Protein AF-A0A349U7L2-F1 (afdb_monomer)

Solvent-accessible surface area (backbone atoms only — not comparable to full-atom values): 18013 Å² total; per-residue (Å²): 136,85,87,82,86,79,89,82,87,82,87,88,87,82,88,78,68,72,48,75,61,37,80,41,80,50,90,69,95,61,97,62,98,69,76,54,72,43,83,37,81,22,71,41,25,56,45,19,54,41,51,47,51,48,62,76,41,34,94,76,57,77,65,54,64,48,58,49,52,47,37,52,45,60,39,58,49,76,44,56,33,46,58,37,43,50,21,34,52,50,36,25,62,72,71,69,53,82,90,63,91,82,52,65,70,81,33,66,76,50,42,70,25,70,65,52,38,50,53,39,48,54,48,46,68,72,71,71,62,96,67,76,85,48,47,43,60,46,47,52,53,41,44,73,64,48,43,67,48,52,52,24,58,72,67,76,46,88,46,76,57,68,48,76,50,98,68,30,82,71,76,80,69,80,66,81,84,61,52,75,81,44,49,57,24,56,79,66,52,21,56,77,50,102,78,84,55,68,48,78,63,75,92,85,76,78,90,70,95,78,88,86,88,80,83,85,87,83,87,79,89,80,81,93,86,80,94,79,83,85,80,85,83,90,83,80,87,85,90,83,85,90,84,87,81,85,89,83,89,80,87,85,84,88,89,81,90,81,93,87,77,93,82,92,81,91,134

Secondary structure (DSSP, 8-state):
-----PPPP-----S---SS-EEEEPPPSS--SS--EEEE--HHHHHHHHHHHHHHHGGG---HHHHHHHHHHHHH--EEHHHHHHHHHHHHHHHTPPP-SS-GGGSHHHHT-HHHHHHHHHHHHHHT----SSHHHHHHHHHHHHHHHHHHHHTT-----EE--BTBPPP-PPP----HHHHHHHHTTEEEPTTS-EEEPPTT-------------------S-------------------------------------------

Structure (mmCIF, N/CA/C/O backbone):
data_AF-A0A349U7L2-F1
#
_entry.id   AF-A0A349U7L2-F1
#
loop_
_atom_site.group_PDB
_atom_site.id
_atom_site.type_symbol
_atom_site.label_atom_id
_atom_site.label_alt_id
_atom_site.label_comp_id
_atom_site.label_asym_id
_atom_site.label_entity_id
_atom_site.label_seq_id
_atom_site.pdbx_PDB_ins_code
_atom_site.Cartn_x
_atom_site.Cartn_y
_atom_site.Cartn_z
_atom_site.occupancy
_atom_site.B_iso_or_equiv
_atom_site.auth_seq_id
_atom_site.auth_comp_id
_atom_site.auth_asym_id
_atom_site.auth_atom_id
_atom_site.pdbx_PDB_model_num
ATOM 1 N N . MET A 1 1 ? 0.124 -10.441 45.212 1.00 47.09 1 MET A N 1
ATOM 2 C CA . MET A 1 1 ? -0.077 -10.363 43.745 1.00 47.09 1 MET A CA 1
ATOM 3 C C . MET A 1 1 ? 1.276 -10.173 43.074 1.00 47.09 1 MET A C 1
ATOM 5 O O . MET A 1 1 ? 2.041 -9.328 43.522 1.00 47.09 1 MET A O 1
ATOM 9 N N . GLY A 1 2 ? 1.612 -11.011 42.088 1.00 62.94 2 GLY A N 1
ATOM 10 C CA . GLY A 1 2 ? 2.937 -11.049 41.457 1.00 62.94 2 GLY A CA 1
ATOM 11 C C . GLY A 1 2 ? 3.186 -9.870 40.514 1.00 62.94 2 GLY A C 1
ATOM 12 O O . GLY A 1 2 ? 2.298 -9.450 39.778 1.00 62.94 2 GLY A O 1
ATOM 13 N N . ARG A 1 3 ? 4.408 -9.332 40.536 1.00 64.50 3 ARG A N 1
ATOM 14 C CA . ARG A 1 3 ? 4.839 -8.209 39.695 1.00 64.50 3 ARG A CA 1
ATOM 15 C C . ARG A 1 3 ? 5.376 -8.760 38.370 1.00 64.50 3 ARG A C 1
ATOM 17 O O . ARG A 1 3 ? 6.554 -9.091 38.275 1.00 64.50 3 ARG A O 1
ATOM 24 N N . VAL A 1 4 ? 4.521 -8.890 37.357 1.00 76.06 4 VAL A N 1
ATOM 25 C CA . VAL A 1 4 ? 4.957 -9.255 35.998 1.00 76.06 4 VAL A CA 1
ATOM 26 C C . VAL A 1 4 ? 5.510 -8.002 35.318 1.00 76.06 4 VAL A C 1
ATOM 28 O O . VAL A 1 4 ? 4.792 -7.022 35.132 1.00 76.06 4 VAL A O 1
ATOM 31 N N . LYS A 1 5 ? 6.805 -8.006 34.987 1.00 78.00 5 LYS A N 1
ATOM 32 C CA . LYS A 1 5 ? 7.464 -6.929 34.235 1.00 78.00 5 LYS A CA 1
ATOM 33 C C . LYS A 1 5 ? 7.551 -7.334 32.766 1.00 78.00 5 LYS A C 1
ATOM 35 O O . LYS A 1 5 ? 8.405 -8.139 32.411 1.00 78.00 5 LYS A O 1
ATOM 40 N N . ASN A 1 6 ? 6.703 -6.747 31.928 1.00 82.00 6 ASN A N 1
ATOM 41 C CA . ASN A 1 6 ? 6.776 -6.900 30.475 1.00 82.00 6 ASN A CA 1
ATOM 42 C C . ASN A 1 6 ? 7.402 -5.648 29.851 1.00 82.00 6 ASN A C 1
ATOM 44 O O . ASN A 1 6 ? 7.129 -4.530 30.289 1.00 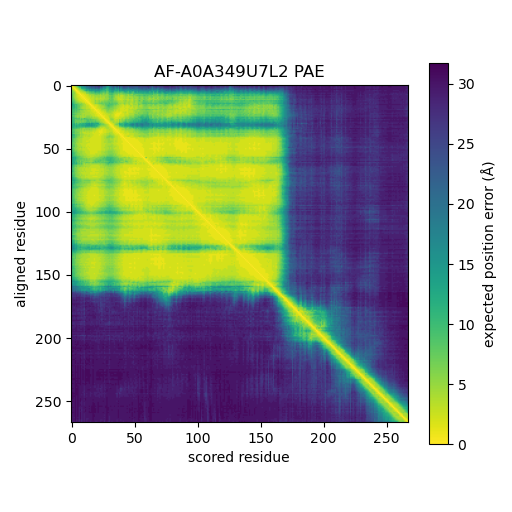82.00 6 ASN A O 1
ATOM 48 N N . ARG A 1 7 ? 8.255 -5.832 28.839 1.00 86.00 7 ARG A N 1
ATOM 49 C CA . ARG A 1 7 ? 8.829 -4.730 28.058 1.00 86.00 7 ARG A CA 1
ATOM 50 C C . ARG A 1 7 ? 7.893 -4.407 26.897 1.00 86.00 7 ARG A C 1
ATOM 52 O O . ARG A 1 7 ? 7.663 -5.264 26.051 1.00 86.00 7 ARG A O 1
ATOM 59 N N . LEU A 1 8 ? 7.370 -3.185 26.871 1.00 87.88 8 LEU A N 1
ATOM 60 C CA . LEU A 1 8 ? 6.621 -2.641 25.742 1.00 87.88 8 LEU A CA 1
ATOM 61 C C . LEU A 1 8 ? 7.575 -1.802 24.888 1.00 87.88 8 LEU A C 1
ATOM 63 O O . LEU A 1 8 ? 8.223 -0.897 25.412 1.00 87.88 8 LEU A O 1
ATOM 67 N N . GLN A 1 9 ? 7.664 -2.107 23.596 1.00 91.31 9 GLN A N 1
ATOM 68 C CA . GLN A 1 9 ? 8.333 -1.250 22.621 1.00 91.31 9 GLN A CA 1
ATOM 69 C C . GLN A 1 9 ? 7.286 -0.346 21.968 1.00 91.31 9 GLN A C 1
ATOM 71 O O . GLN A 1 9 ? 6.226 -0.823 21.565 1.00 91.31 9 GLN A O 1
ATOM 76 N N . ILE A 1 10 ? 7.585 0.949 21.888 1.00 91.25 10 ILE A N 1
ATOM 77 C CA . ILE A 1 10 ? 6.750 1.952 21.227 1.00 91.25 10 ILE A CA 1
ATOM 78 C C . ILE A 1 10 ? 7.632 2.656 20.204 1.00 91.25 10 ILE A C 1
ATOM 80 O O . ILE A 1 10 ? 8.616 3.293 20.579 1.00 91.25 10 ILE A O 1
ATOM 84 N N . ASP A 1 11 ? 7.268 2.543 18.931 1.00 89.25 11 ASP A N 1
ATOM 85 C CA . ASP A 1 11 ? 7.918 3.263 17.841 1.00 89.25 11 ASP A CA 1
ATOM 86 C C . ASP A 1 11 ? 7.090 4.515 17.512 1.00 89.25 11 ASP A C 1
ATOM 88 O O . ASP A 1 11 ? 5.877 4.431 17.310 1.00 89.25 11 ASP A O 1
ATOM 92 N N . ILE A 1 12 ? 7.735 5.685 17.486 1.00 90.25 12 ILE A N 1
ATOM 93 C CA . ILE A 1 12 ? 7.075 6.977 17.251 1.00 90.25 12 ILE A CA 1
ATOM 94 C C . ILE A 1 12 ? 7.627 7.579 15.958 1.00 90.25 12 ILE A C 1
ATOM 96 O O . ILE A 1 12 ? 8.781 8.004 15.903 1.00 90.25 12 ILE A O 1
ATOM 100 N N . GLY A 1 13 ? 6.793 7.595 14.917 1.00 84.75 13 GLY A N 1
ATOM 101 C CA . GLY A 1 13 ? 7.074 8.253 13.642 1.00 84.75 13 GLY A CA 1
ATOM 102 C C . GLY A 1 13 ? 6.516 9.675 13.607 1.00 84.75 13 GLY A C 1
ATOM 103 O O . GLY A 1 13 ? 5.447 9.940 14.156 1.00 84.75 13 GLY A O 1
ATOM 104 N N . PHE A 1 14 ? 7.229 10.590 12.950 1.00 86.94 14 PHE A N 1
ATOM 105 C CA . PHE A 1 14 ? 6.798 11.975 12.761 1.00 86.94 14 PHE A CA 1
ATOM 106 C C . PHE A 1 14 ? 6.793 12.343 11.283 1.00 86.94 14 PHE A C 1
ATOM 108 O O . PHE A 1 14 ? 7.670 11.936 10.525 1.00 86.94 14 PHE A O 1
ATOM 115 N N . GLY A 1 15 ? 5.862 13.220 10.910 1.00 82.06 15 GLY A N 1
ATOM 116 C CA . GLY A 1 15 ? 5.879 13.890 9.614 1.00 82.06 15 GLY A CA 1
ATOM 117 C C . GLY A 1 15 ? 5.091 13.201 8.506 1.00 82.06 15 GLY A C 1
ATOM 118 O O . GLY A 1 15 ? 5.095 13.738 7.400 1.00 82.06 15 GLY A O 1
ATOM 119 N N . ASP A 1 16 ? 4.395 12.102 8.785 1.00 85.56 16 ASP A N 1
ATOM 120 C CA . ASP A 1 16 ? 3.447 11.497 7.849 1.00 85.56 16 ASP A CA 1
ATOM 121 C C . ASP A 1 16 ? 2.127 12.279 7.795 1.00 85.56 16 ASP A C 1
ATOM 123 O O . ASP A 1 16 ? 1.700 12.901 8.773 1.00 85.56 16 ASP A O 1
ATOM 127 N N . VAL A 1 17 ? 1.494 12.278 6.620 1.00 87.50 17 VAL A N 1
ATOM 128 C CA . VAL A 1 17 ? 0.184 12.905 6.407 1.00 87.50 17 VAL A CA 1
ATOM 129 C C . VAL A 1 17 ? -0.885 11.833 6.546 1.00 87.50 17 VAL A C 1
ATOM 131 O O . VAL A 1 17 ? -0.905 10.875 5.779 1.00 87.50 17 VAL A O 1
ATOM 134 N N . VAL A 1 18 ? -1.789 12.015 7.508 1.00 89.25 18 VAL A N 1
ATOM 135 C CA . VAL A 1 18 ? -2.911 11.098 7.737 1.00 89.25 18 VAL A CA 1
ATOM 136 C C . VAL A 1 18 ? -4.191 11.721 7.197 1.00 89.25 18 VAL A C 1
ATOM 138 O O . VAL A 1 18 ? -4.680 12.722 7.723 1.00 89.25 18 VAL A O 1
ATOM 141 N N . ILE A 1 19 ? -4.758 11.109 6.160 1.00 90.94 19 ILE A N 1
ATOM 142 C CA . ILE A 1 19 ? -6.021 11.536 5.555 1.00 90.94 19 ILE A CA 1
ATOM 143 C C . ILE A 1 19 ? -7.186 10.877 6.281 1.00 90.94 19 ILE A C 1
ATOM 145 O O . ILE A 1 19 ? -7.251 9.652 6.371 1.00 90.94 19 ILE A O 1
ATOM 149 N N . ARG A 1 20 ? -8.122 11.693 6.779 1.00 88.62 20 ARG A N 1
ATOM 150 C CA . ARG A 1 20 ? -9.340 11.256 7.491 1.00 88.62 20 ARG A CA 1
ATOM 151 C C . ARG A 1 20 ? -9.044 10.209 8.590 1.00 88.62 20 ARG A C 1
ATOM 153 O O . ARG A 1 20 ? -9.523 9.076 8.485 1.00 88.62 20 ARG A O 1
ATOM 160 N N . PRO A 1 21 ? -8.251 10.551 9.630 1.00 90.62 21 PRO A N 1
ATOM 161 C CA . PRO A 1 21 ? -7.998 9.639 10.747 1.00 90.62 21 PRO A CA 1
ATOM 162 C C . PRO A 1 21 ? -9.319 9.177 11.368 1.00 90.62 21 PRO A C 1
ATOM 164 O O . PRO A 1 21 ? -10.261 9.964 11.490 1.00 90.62 21 PRO A O 1
ATOM 167 N N . LYS A 1 22 ? -9.386 7.901 11.752 1.00 88.81 22 LYS A N 1
ATOM 168 C CA . LYS A 1 22 ? -10.604 7.285 12.290 1.00 88.81 22 LYS A CA 1
ATOM 169 C C . LYS A 1 22 ? -10.463 7.086 13.787 1.00 88.81 22 LYS A C 1
ATOM 171 O O . LYS A 1 22 ? -9.421 6.637 14.255 1.00 88.81 22 LYS A O 1
ATOM 176 N N . ASP A 1 23 ? -11.516 7.397 14.524 1.00 92.62 23 ASP A N 1
ATOM 177 C CA . ASP A 1 23 ? -11.596 7.031 15.931 1.00 92.62 23 ASP A CA 1
ATOM 178 C C . ASP A 1 23 ? -11.900 5.529 16.025 1.00 92.62 23 ASP A C 1
ATOM 180 O O . ASP A 1 23 ? -12.804 5.028 15.351 1.00 92.62 23 ASP A O 1
ATOM 184 N N . ILE A 1 24 ? -11.111 4.802 16.814 1.00 90.62 24 ILE A N 1
ATOM 185 C CA . ILE A 1 24 ? -11.319 3.379 17.087 1.00 90.62 24 ILE A CA 1
ATOM 186 C C . ILE A 1 24 ? -11.413 3.146 18.587 1.00 90.62 24 ILE A C 1
ATOM 188 O O . ILE A 1 24 ? -10.675 3.736 19.378 1.00 90.62 24 ILE A O 1
ATOM 192 N N . GLU A 1 25 ? -12.309 2.248 18.968 1.00 91.44 25 GLU A N 1
ATOM 193 C CA . GLU A 1 25 ? -12.367 1.713 20.321 1.00 91.44 25 GLU A CA 1
ATOM 194 C C . GLU A 1 25 ? -11.226 0.716 20.515 1.00 91.44 25 GLU A C 1
ATOM 196 O O . GLU A 1 25 ? -11.055 -0.221 19.729 1.00 91.44 25 GLU A O 1
ATOM 201 N N . PHE A 1 26 ? -10.418 0.928 21.551 1.00 87.56 26 PHE A N 1
ATOM 202 C CA . PHE A 1 26 ? -9.294 0.053 21.838 1.00 87.56 26 PHE A CA 1
ATOM 203 C C . PHE A 1 26 ? -9.714 -1.047 22.823 1.00 87.56 26 PHE A C 1
ATOM 205 O O . PHE A 1 26 ? -10.283 -0.743 23.877 1.00 87.56 26 PHE A O 1
ATOM 212 N N . PRO A 1 27 ? -9.439 -2.329 22.517 1.00 84.19 27 PRO A N 1
ATOM 213 C CA . PRO A 1 27 ? -9.867 -3.432 23.361 1.00 84.19 27 PRO A CA 1
ATOM 214 C C . PRO A 1 27 ? -9.205 -3.350 24.739 1.00 84.19 27 PRO A C 1
ATOM 216 O O . PRO A 1 27 ? -7.985 -3.244 24.870 1.00 84.19 27 PRO A O 1
ATOM 219 N N . VAL A 1 28 ? -10.029 -3.430 25.780 1.00 86.56 28 VAL A N 1
ATOM 220 C CA . VAL A 1 28 ? -9.601 -3.378 27.180 1.00 86.56 28 VAL A CA 1
ATOM 221 C C . VAL A 1 28 ? -9.508 -4.784 27.758 1.00 86.56 28 VAL A C 1
ATOM 223 O O . VAL A 1 28 ? -10.410 -5.602 27.602 1.00 86.56 28 VAL A O 1
ATOM 226 N N . LEU A 1 29 ? -8.396 -5.076 28.436 1.00 83.62 29 LEU A N 1
ATOM 227 C CA . LEU A 1 29 ? -8.177 -6.373 29.090 1.00 83.62 29 LEU A CA 1
ATOM 228 C C . LEU A 1 29 ? -8.960 -6.509 30.401 1.00 83.62 29 LEU A C 1
ATOM 230 O O . LEU A 1 29 ? -9.298 -7.615 30.816 1.00 83.62 29 LEU A O 1
ATOM 234 N N . LEU A 1 30 ? -9.220 -5.386 31.070 1.00 83.69 30 LEU A N 1
ATOM 235 C CA . LEU A 1 30 ? -9.968 -5.326 32.320 1.00 83.69 30 LEU A CA 1
ATOM 236 C C . LEU A 1 30 ? -11.368 -4.789 32.040 1.00 83.69 30 LEU A C 1
ATOM 238 O O . LEU A 1 30 ? -11.534 -3.905 31.201 1.00 83.69 30 LEU A O 1
ATOM 242 N N . LYS A 1 31 ? -12.366 -5.300 32.768 1.00 80.88 31 LYS A N 1
ATOM 243 C CA . LYS A 1 31 ? -13.710 -4.718 32.749 1.00 80.88 31 LYS A CA 1
ATOM 244 C C . LYS A 1 31 ? -13.611 -3.291 33.285 1.00 80.88 31 LYS A C 1
ATOM 246 O O . LYS A 1 31 ? -13.235 -3.092 34.436 1.00 80.88 31 LYS A O 1
ATOM 251 N N . THR A 1 32 ? -13.905 -2.332 32.424 1.00 82.06 32 THR A N 1
ATOM 252 C CA . THR A 1 32 ? -13.932 -0.903 32.726 1.00 82.06 32 THR A CA 1
ATOM 253 C C . THR A 1 32 ? -15.233 -0.338 32.186 1.00 82.06 32 THR A C 1
ATOM 255 O O . THR A 1 32 ? -15.718 -0.788 31.147 1.00 82.06 32 THR A O 1
ATOM 258 N N . ASP A 1 33 ? -15.784 0.648 32.885 1.00 83.81 33 ASP A N 1
ATOM 259 C CA . ASP A 1 33 ? -17.020 1.323 32.487 1.00 83.81 33 ASP A CA 1
ATOM 260 C C . ASP A 1 33 ? -16.798 2.273 31.298 1.00 83.81 33 ASP A C 1
ATOM 262 O O . ASP A 1 33 ? -17.749 2.713 30.657 1.00 83.81 33 ASP A O 1
ATOM 266 N N . GLN A 1 34 ? -15.535 2.590 30.988 1.00 86.31 34 GLN A N 1
ATOM 267 C CA . GLN A 1 34 ? -15.146 3.473 29.889 1.00 86.31 34 GLN A CA 1
ATOM 268 C C . GLN A 1 34 ? -14.186 2.762 28.937 1.00 86.31 34 GLN A C 1
ATOM 270 O O . GLN A 1 34 ? -13.098 2.337 29.341 1.00 86.31 34 GLN A O 1
ATOM 275 N N . ILE A 1 35 ? -14.584 2.663 27.667 1.00 88.38 35 ILE A N 1
ATOM 276 C CA . ILE A 1 35 ? -13.754 2.127 26.587 1.00 88.38 35 ILE A CA 1
ATOM 277 C C . ILE A 1 35 ? -12.896 3.275 26.028 1.00 88.38 35 ILE A C 1
ATOM 279 O O . ILE A 1 35 ? -13.444 4.302 25.626 1.00 88.38 35 ILE A O 1
ATOM 283 N N . PRO A 1 36 ? -11.559 3.141 26.003 1.00 90.88 36 PRO A N 1
ATOM 284 C CA . PRO A 1 36 ? -10.685 4.155 25.439 1.00 90.88 36 PRO A CA 1
ATOM 285 C C . PRO A 1 36 ? -10.881 4.253 23.925 1.00 90.88 36 PRO A C 1
ATOM 287 O O . PRO A 1 36 ? -10.839 3.252 23.208 1.00 90.88 36 PRO A O 1
ATOM 290 N N . VAL A 1 37 ? -11.035 5.485 23.445 1.00 92.25 37 VAL A N 1
ATOM 291 C CA . VAL A 1 37 ? -11.112 5.812 22.021 1.00 92.25 37 VAL A CA 1
ATOM 292 C C . VAL A 1 37 ? -9.798 6.456 21.599 1.00 92.25 37 VAL A C 1
ATOM 294 O O . VAL A 1 37 ? -9.349 7.422 22.217 1.00 92.25 37 VAL A O 1
ATOM 297 N N . ILE A 1 38 ? -9.170 5.921 20.553 1.00 92.31 38 ILE A N 1
ATOM 298 C CA . ILE A 1 38 ? -7.907 6.435 20.013 1.00 92.31 38 ILE A CA 1
ATOM 299 C C . ILE A 1 38 ? -8.048 6.804 18.539 1.00 92.31 38 ILE A C 1
ATOM 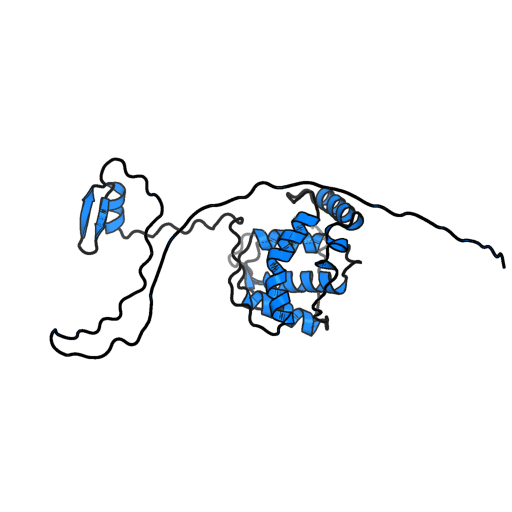301 O O . ILE A 1 38 ? -8.808 6.181 17.798 1.00 92.31 38 ILE A O 1
ATOM 305 N N . LYS A 1 39 ? -7.267 7.793 18.098 1.00 91.69 39 LYS A N 1
ATOM 306 C CA . LYS A 1 39 ? -7.142 8.126 16.677 1.00 91.69 39 LYS A CA 1
ATOM 307 C C . LYS A 1 39 ? -6.216 7.134 15.991 1.00 91.69 39 LYS A C 1
ATOM 309 O O . LYS A 1 39 ? -5.031 7.069 16.306 1.00 91.69 39 LYS A O 1
ATOM 314 N N . ALA A 1 40 ? -6.761 6.387 15.043 1.00 90.56 40 ALA A N 1
ATOM 315 C CA . ALA A 1 40 ? -6.033 5.453 14.207 1.00 90.56 40 ALA A CA 1
ATOM 316 C C . ALA A 1 40 ? -5.862 5.979 12.782 1.00 90.56 40 ALA A C 1
ATOM 318 O O . ALA A 1 40 ? -6.626 6.812 12.279 1.00 90.56 40 ALA A O 1
ATOM 319 N N . TYR A 1 41 ? -4.847 5.431 12.123 1.00 89.69 41 TYR A N 1
ATOM 320 C CA . TYR A 1 41 ? -4.619 5.633 10.703 1.00 89.69 41 TYR A CA 1
ATOM 321 C C . TYR A 1 41 ? -5.820 5.135 9.903 1.00 89.69 41 TYR A C 1
ATOM 323 O O . TYR A 1 41 ? -6.406 4.090 10.199 1.00 89.69 41 TYR A O 1
ATOM 331 N N . SER A 1 42 ? -6.165 5.877 8.856 1.00 92.88 42 SER A N 1
ATOM 332 C CA . SER A 1 42 ? -7.079 5.375 7.842 1.00 92.88 42 SER A CA 1
ATOM 333 C C . SER A 1 42 ? -6.404 4.274 7.019 1.00 92.88 42 SER A C 1
ATOM 335 O O . SER A 1 42 ? -5.171 4.190 6.923 1.00 92.88 42 SER A O 1
ATOM 337 N N . LEU A 1 43 ? -7.220 3.402 6.424 1.00 93.38 43 LEU A N 1
ATOM 338 C CA . LEU A 1 43 ? -6.712 2.335 5.560 1.00 93.38 43 LEU A CA 1
ATOM 339 C C . LEU A 1 43 ? -6.065 2.934 4.307 1.00 93.38 43 LEU A C 1
ATOM 341 O O . LEU A 1 43 ? -5.054 2.432 3.830 1.00 93.38 43 LEU A O 1
ATOM 345 N N . GLU A 1 44 ? -6.617 4.045 3.831 1.00 94.75 44 GLU A N 1
ATOM 346 C CA . GLU A 1 44 ? -6.152 4.828 2.698 1.00 94.75 44 GLU A CA 1
ATOM 347 C C . GLU A 1 44 ? -4.745 5.384 2.943 1.00 94.75 44 GLU A C 1
ATOM 349 O O . GLU A 1 44 ? -3.863 5.170 2.115 1.00 94.75 44 GLU A O 1
ATOM 354 N N . SER A 1 45 ? -4.496 6.001 4.107 1.00 94.69 45 SER A N 1
ATOM 355 C CA . SER A 1 45 ? -3.149 6.491 4.467 1.00 94.69 45 SER A CA 1
ATOM 356 C C . SER A 1 45 ? -2.155 5.336 4.602 1.00 94.69 45 SER A C 1
ATOM 358 O O . SER A 1 45 ? -1.032 5.409 4.110 1.00 94.69 45 SER A O 1
ATOM 360 N N . SER A 1 46 ? -2.598 4.220 5.192 1.00 94.50 46 SER A N 1
ATOM 361 C CA . SER A 1 46 ? -1.767 3.018 5.329 1.00 94.50 46 SER A CA 1
ATOM 362 C C . SER A 1 46 ? -1.367 2.432 3.968 1.00 94.50 46 SER A C 1
ATOM 364 O O . SER A 1 46 ? -0.234 1.989 3.797 1.00 94.50 46 SER A O 1
ATOM 366 N N . ILE A 1 47 ? -2.281 2.420 2.990 1.00 96.31 47 ILE A N 1
ATOM 367 C CA . ILE A 1 47 ? -1.991 1.984 1.617 1.00 96.31 47 ILE A CA 1
ATOM 368 C C . ILE A 1 47 ? -1.074 2.987 0.919 1.00 96.31 47 ILE A C 1
ATOM 370 O O . ILE A 1 47 ? -0.112 2.565 0.282 1.00 96.31 47 ILE A O 1
ATOM 374 N N . ALA A 1 48 ? -1.334 4.289 1.060 1.00 96.25 48 ALA A N 1
ATOM 375 C CA . ALA A 1 48 ? -0.544 5.345 0.435 1.00 96.25 48 ALA A CA 1
ATOM 376 C C . ALA A 1 48 ? 0.935 5.284 0.844 1.00 96.25 48 ALA A C 1
ATOM 378 O O . ALA A 1 48 ? 1.810 5.316 -0.017 1.00 96.25 48 ALA A O 1
ATOM 379 N N . GLU A 1 49 ? 1.229 5.103 2.132 1.00 95.00 49 GLU A N 1
ATOM 380 C CA . GLU A 1 49 ? 2.607 4.970 2.624 1.00 95.00 49 GLU A CA 1
ATOM 381 C C . GLU A 1 49 ? 3.310 3.714 2.116 1.00 95.00 49 GLU A C 1
ATOM 383 O O . GLU A 1 49 ? 4.488 3.755 1.754 1.00 95.00 49 GLU A O 1
ATOM 388 N N . LYS A 1 50 ? 2.595 2.587 2.086 1.00 95.62 50 LYS A N 1
ATOM 389 C CA . LYS A 1 50 ? 3.131 1.322 1.573 1.00 95.62 50 LYS A CA 1
ATOM 390 C C . LYS A 1 50 ? 3.422 1.412 0.087 1.00 95.62 50 LYS A C 1
ATOM 392 O O . LYS A 1 50 ? 4.470 0.958 -0.365 1.00 95.62 50 LYS A O 1
ATOM 397 N N . PHE A 1 51 ? 2.511 2.022 -0.660 1.00 96.62 51 PHE A N 1
ATOM 398 C CA . PHE A 1 51 ? 2.658 2.207 -2.090 1.00 96.62 51 PHE A CA 1
ATOM 399 C C . PHE A 1 51 ? 3.778 3.200 -2.424 1.00 96.62 51 PHE A C 1
ATOM 401 O O . PHE A 1 51 ? 4.586 2.933 -3.310 1.00 96.62 51 PHE A O 1
ATOM 408 N N . GLU A 1 52 ? 3.910 4.288 -1.662 1.00 95.75 52 GLU A N 1
ATOM 409 C CA . GLU A 1 52 ? 5.048 5.206 -1.770 1.00 95.75 52 GLU A CA 1
ATOM 410 C C . GLU A 1 52 ? 6.370 4.467 -1.553 1.00 95.75 52 GLU A C 1
ATOM 412 O O . GLU A 1 52 ? 7.277 4.570 -2.378 1.00 95.75 52 GLU A O 1
ATOM 417 N N . ALA A 1 53 ? 6.462 3.645 -0.503 1.00 94.44 53 ALA A N 1
ATOM 418 C CA . ALA A 1 53 ? 7.656 2.851 -0.244 1.00 94.44 53 ALA A CA 1
ATOM 419 C C . ALA A 1 53 ? 7.944 1.850 -1.377 1.00 94.44 53 ALA A C 1
ATOM 421 O O . ALA A 1 53 ? 9.111 1.626 -1.707 1.00 94.44 53 ALA A O 1
ATOM 422 N N . MET A 1 54 ? 6.903 1.273 -1.992 1.00 95.00 54 MET A N 1
ATOM 423 C CA . MET A 1 54 ? 7.040 0.405 -3.164 1.00 95.00 54 MET A CA 1
ATOM 424 C C . MET A 1 54 ? 7.657 1.127 -4.355 1.00 95.00 54 MET A C 1
ATOM 426 O O . MET A 1 54 ? 8.593 0.597 -4.949 1.00 95.00 54 MET A O 1
ATOM 430 N N . ILE A 1 55 ? 7.172 2.327 -4.665 1.00 94.75 55 ILE A N 1
ATOM 431 C CA . ILE A 1 55 ? 7.678 3.149 -5.766 1.00 94.75 55 ILE A CA 1
ATOM 432 C C . ILE A 1 55 ? 9.106 3.614 -5.480 1.00 94.75 55 ILE A C 1
ATOM 434 O O . ILE A 1 55 ? 10.005 3.385 -6.283 1.00 94.75 55 ILE A O 1
ATOM 438 N N . ARG A 1 56 ? 9.347 4.185 -4.297 1.00 93.75 56 ARG A N 1
ATOM 439 C CA . ARG A 1 56 ? 10.648 4.755 -3.927 1.00 93.75 56 ARG A CA 1
ATOM 440 C C . ARG A 1 56 ? 11.770 3.718 -3.890 1.00 93.75 56 ARG A C 1
ATOM 442 O O . ARG A 1 56 ? 12.904 4.029 -4.237 1.00 93.75 56 ARG A O 1
ATOM 449 N N . LEU A 1 57 ? 11.487 2.501 -3.420 1.00 92.56 57 LEU A N 1
ATOM 450 C CA . LEU A 1 57 ? 12.483 1.422 -3.359 1.00 92.56 57 LEU A CA 1
ATOM 451 C C . LEU A 1 57 ? 12.577 0.631 -4.666 1.00 92.56 57 LEU A C 1
ATOM 453 O O . LEU A 1 57 ? 13.624 0.045 -4.944 1.00 92.56 57 LEU A O 1
ATOM 457 N N . SER A 1 58 ? 11.497 0.611 -5.453 1.00 91.25 58 SER A N 1
ATOM 458 C CA . SER A 1 58 ? 11.424 -0.005 -6.776 1.00 91.25 58 SER A CA 1
ATOM 459 C C . SER A 1 58 ? 12.033 -1.421 -6.792 1.00 91.25 58 SER A C 1
ATOM 461 O O . SER A 1 58 ? 11.676 -2.270 -5.969 1.00 91.25 58 SER A O 1
ATOM 463 N N . LEU A 1 59 ? 12.982 -1.687 -7.693 1.00 90.12 59 LEU A N 1
ATOM 464 C CA . LEU A 1 59 ? 13.638 -2.986 -7.881 1.00 90.12 59 LEU A CA 1
ATOM 465 C C . LEU A 1 59 ? 14.315 -3.529 -6.606 1.00 90.12 59 LEU A C 1
ATOM 467 O O . LEU A 1 59 ? 14.327 -4.740 -6.379 1.00 90.12 59 LEU A O 1
ATOM 471 N N . LEU A 1 60 ? 14.811 -2.646 -5.734 1.00 90.06 60 LEU A N 1
ATOM 472 C CA . LEU A 1 60 ? 15.503 -3.012 -4.492 1.00 90.06 60 LEU A CA 1
ATOM 473 C C . LEU A 1 60 ? 14.541 -3.340 -3.339 1.00 90.06 60 LEU A C 1
ATOM 475 O O . LEU A 1 60 ? 14.975 -3.628 -2.223 1.00 90.06 60 LEU A O 1
ATOM 479 N N . ASN A 1 61 ? 13.226 -3.282 -3.563 1.00 90.88 61 ASN A N 1
ATOM 480 C CA . ASN A 1 61 ? 12.259 -3.478 -2.496 1.00 90.88 61 ASN A CA 1
ATOM 481 C C . ASN A 1 61 ? 12.146 -4.950 -2.065 1.00 90.88 61 ASN A C 1
ATOM 483 O O . ASN A 1 61 ? 11.546 -5.758 -2.769 1.00 90.88 61 ASN A O 1
ATOM 487 N N . SER A 1 62 ? 12.653 -5.282 -0.879 1.00 89.00 62 SER A N 1
ATOM 488 C CA . SER A 1 62 ? 12.536 -6.610 -0.257 1.00 89.00 62 SER A CA 1
ATOM 489 C C . SER A 1 62 ? 11.426 -6.704 0.806 1.00 89.00 62 SER A C 1
ATOM 491 O O . SER A 1 62 ? 11.228 -7.752 1.430 1.00 89.00 62 SER A O 1
ATOM 493 N N . ARG A 1 63 ? 10.660 -5.625 1.042 1.00 91.88 63 ARG A N 1
ATOM 494 C CA . ARG A 1 63 ? 9.587 -5.567 2.052 1.00 91.88 63 ARG A CA 1
ATOM 495 C C . ARG A 1 63 ? 8.309 -6.249 1.556 1.00 91.88 63 ARG A C 1
ATOM 497 O O . ARG A 1 63 ? 7.278 -5.616 1.359 1.00 91.88 63 ARG A O 1
ATOM 504 N N . MET A 1 64 ? 8.344 -7.576 1.435 1.00 94.44 64 MET A N 1
ATOM 505 C CA . MET A 1 64 ? 7.210 -8.389 0.954 1.00 94.44 64 MET A CA 1
ATOM 506 C C . MET A 1 64 ? 5.916 -8.220 1.765 1.00 94.44 64 MET A C 1
ATOM 508 O O . MET A 1 64 ? 4.823 -8.421 1.240 1.00 94.44 64 MET A O 1
ATOM 512 N N . LYS A 1 65 ? 6.027 -7.785 3.027 1.00 93.81 65 LYS A N 1
ATOM 513 C CA . LYS A 1 65 ? 4.873 -7.454 3.870 1.00 93.81 65 LYS A CA 1
ATOM 514 C C . LYS A 1 65 ? 3.999 -6.356 3.272 1.00 93.81 65 LYS A C 1
ATOM 516 O O . LYS A 1 65 ? 2.783 -6.470 3.348 1.00 93.81 65 LYS A O 1
ATOM 521 N N . ASP A 1 66 ? 4.592 -5.325 2.676 1.00 95.38 66 ASP A N 1
ATOM 522 C CA . ASP A 1 66 ? 3.818 -4.195 2.160 1.00 95.38 66 ASP A CA 1
ATOM 523 C C . ASP A 1 66 ? 2.971 -4.606 0.947 1.00 95.38 66 ASP A C 1
ATOM 525 O O . ASP A 1 66 ? 1.800 -4.238 0.865 1.00 95.38 66 ASP A O 1
ATOM 529 N N . PHE A 1 67 ? 3.511 -5.474 0.083 1.00 95.69 67 PHE A N 1
ATOM 530 C CA . PHE A 1 67 ? 2.766 -6.086 -1.022 1.00 95.69 67 PHE A CA 1
ATOM 531 C C . PHE A 1 67 ? 1.602 -6.944 -0.516 1.00 95.69 67 PHE A C 1
ATOM 533 O O . PHE A 1 67 ? 0.484 -6.819 -1.012 1.00 95.69 67 PHE A O 1
ATOM 540 N N . TYR A 1 68 ? 1.841 -7.789 0.493 1.00 95.31 68 TYR A N 1
ATOM 541 C CA . TYR A 1 68 ? 0.786 -8.615 1.083 1.00 95.31 68 TYR A CA 1
ATOM 542 C C . TYR A 1 68 ? -0.310 -7.771 1.743 1.00 95.31 68 TYR A C 1
ATOM 544 O O . TYR A 1 68 ? -1.491 -8.044 1.539 1.00 95.31 68 TYR A O 1
ATOM 552 N N . ASP A 1 69 ? 0.065 -6.742 2.507 1.00 94.50 69 ASP A N 1
ATOM 553 C CA . ASP A 1 69 ? -0.886 -5.864 3.187 1.00 94.50 69 ASP A CA 1
ATOM 554 C C . ASP A 1 69 ? -1.803 -5.168 2.165 1.00 94.50 69 ASP A C 1
ATOM 556 O O . ASP A 1 69 ? -3.023 -5.209 2.320 1.00 94.50 69 ASP A O 1
ATOM 560 N N . ILE A 1 70 ? -1.243 -4.593 1.089 1.00 95.75 70 ILE A N 1
ATOM 561 C CA . ILE A 1 70 ? -2.038 -3.958 0.023 1.00 95.75 70 ILE A CA 1
ATOM 562 C C . ILE A 1 70 ? -2.906 -4.993 -0.692 1.00 95.75 70 ILE A C 1
ATOM 564 O O . ILE A 1 70 ? -4.096 -4.753 -0.885 1.00 95.75 70 ILE A O 1
ATOM 568 N N . TYR A 1 71 ? -2.349 -6.150 -1.057 1.00 94.75 71 TYR A N 1
ATOM 569 C CA . TYR A 1 71 ? -3.108 -7.230 -1.687 1.00 94.75 71 TYR A CA 1
ATOM 570 C C . TYR A 1 71 ? -4.319 -7.627 -0.839 1.00 94.75 71 TYR A C 1
ATOM 572 O O . TYR A 1 71 ? -5.451 -7.625 -1.327 1.00 94.75 71 TYR A O 1
ATOM 580 N N . ASN A 1 72 ? -4.098 -7.904 0.444 1.00 92.94 72 ASN A N 1
ATOM 581 C CA . ASN A 1 72 ? -5.142 -8.342 1.355 1.00 92.94 72 ASN A CA 1
ATOM 582 C C . ASN A 1 72 ? -6.196 -7.247 1.574 1.00 92.94 72 ASN A C 1
ATOM 584 O O . ASN A 1 72 ? -7.395 -7.528 1.538 1.00 92.94 72 ASN A O 1
ATOM 588 N N . LEU A 1 73 ? -5.777 -5.990 1.748 1.00 93.19 73 LEU A N 1
ATOM 589 C CA . LEU A 1 73 ? -6.698 -4.859 1.875 1.00 93.19 73 LEU A CA 1
ATOM 590 C C . LEU A 1 73 ? -7.525 -4.660 0.602 1.00 93.19 73 LEU A C 1
ATOM 592 O O . LEU A 1 73 ? -8.741 -4.535 0.699 1.00 93.19 73 LEU A O 1
ATOM 596 N N . SER A 1 74 ? -6.902 -4.740 -0.577 1.00 92.19 74 SER A N 1
ATOM 597 C CA . SER A 1 74 ? -7.588 -4.589 -1.868 1.00 92.19 74 SER A CA 1
ATOM 598 C C . SER A 1 74 ? -8.678 -5.638 -2.107 1.00 92.19 74 SER A C 1
ATOM 600 O O . SER A 1 74 ? -9.600 -5.403 -2.878 1.00 92.19 74 SER A O 1
ATOM 602 N N . LYS A 1 75 ? -8.578 -6.810 -1.466 1.00 89.44 75 LYS A N 1
ATOM 603 C CA . LYS A 1 75 ? -9.566 -7.892 -1.576 1.00 89.44 75 LYS A CA 1
ATOM 604 C C . LYS A 1 75 ? -10.636 -7.857 -0.491 1.00 89.44 75 LYS A C 1
ATOM 606 O O . LYS A 1 75 ? -11.702 -8.424 -0.695 1.00 89.44 75 LYS A O 1
ATOM 611 N N . SER A 1 76 ? -10.333 -7.278 0.669 1.00 87.81 76 SER A N 1
ATOM 612 C CA . SER A 1 76 ? -11.147 -7.427 1.884 1.00 87.81 76 SER A CA 1
ATOM 613 C C . SER A 1 76 ? -11.887 -6.160 2.310 1.00 87.81 76 SER A C 1
ATOM 615 O O . SER A 1 76 ? -12.695 -6.223 3.240 1.00 87.81 76 SER A O 1
ATOM 617 N N . LYS A 1 77 ? -11.593 -5.013 1.689 1.00 90.31 77 LYS A N 1
ATOM 618 C CA . LYS A 1 77 ? -12.119 -3.703 2.080 1.00 90.31 77 LYS A CA 1
ATOM 619 C C . LYS A 1 77 ? -12.564 -2.904 0.863 1.00 90.31 77 LYS A C 1
ATOM 621 O O . LYS A 1 77 ? -11.991 -3.033 -0.216 1.00 90.31 77 LYS A O 1
ATOM 626 N N . ASP A 1 78 ? -13.546 -2.045 1.100 1.00 90.25 78 ASP A N 1
ATOM 627 C CA . ASP A 1 78 ? -14.052 -1.095 0.119 1.00 90.25 78 ASP A CA 1
ATOM 628 C C . ASP A 1 78 ? -13.340 0.244 0.278 1.00 90.25 78 ASP A C 1
ATOM 630 O O . ASP A 1 78 ? -13.073 0.686 1.401 1.00 90.25 78 ASP A O 1
ATOM 634 N N . PHE A 1 79 ? -13.060 0.896 -0.849 1.00 90.31 79 PHE A N 1
ATOM 635 C CA . PHE A 1 79 ? -12.363 2.177 -0.872 1.00 90.31 79 PHE A CA 1
ATOM 636 C C . PHE A 1 79 ? -13.119 3.212 -1.704 1.00 90.31 79 PHE A C 1
ATOM 638 O O . PHE A 1 79 ? -13.605 2.943 -2.808 1.00 90.31 79 PHE A O 1
ATOM 645 N N . GLU A 1 80 ? -13.178 4.434 -1.179 1.00 90.94 80 GLU A N 1
ATOM 646 C CA . GLU A 1 80 ? -13.556 5.610 -1.955 1.00 90.94 80 GLU A CA 1
ATOM 647 C C . GLU A 1 80 ? -12.332 6.040 -2.772 1.00 90.94 80 GLU A C 1
ATOM 649 O O . GLU A 1 80 ? -11.337 6.505 -2.211 1.00 90.94 80 GLU A O 1
ATOM 654 N N . GLY A 1 81 ? -12.384 5.862 -4.096 1.00 91.06 81 GLY A N 1
ATOM 655 C CA . GLY A 1 81 ? -11.229 6.077 -4.969 1.00 91.06 81 GLY A CA 1
ATOM 656 C C . GLY A 1 81 ? -10.629 7.478 -4.848 1.00 91.06 81 GLY A C 1
ATOM 657 O O . GLY A 1 81 ? -9.409 7.612 -4.812 1.00 91.06 81 GLY A O 1
ATOM 658 N N . ARG A 1 82 ? -11.475 8.498 -4.661 1.00 91.81 82 ARG A N 1
ATOM 659 C CA . ARG A 1 82 ? -11.048 9.888 -4.460 1.00 91.81 82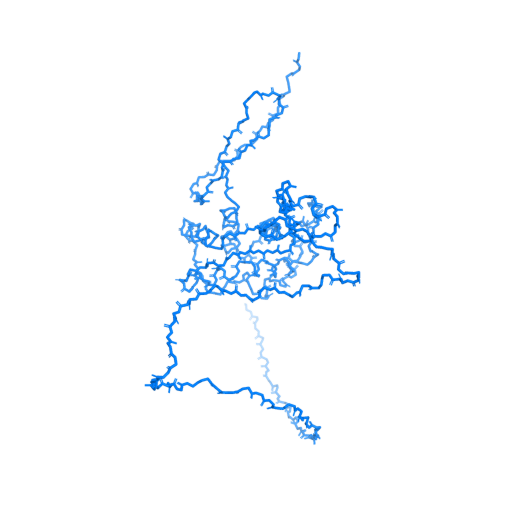 ARG A CA 1
ATOM 660 C C . ARG A 1 82 ? -10.220 10.072 -3.188 1.00 91.81 82 ARG A C 1
ATOM 662 O O . ARG A 1 82 ? -9.207 10.759 -3.208 1.00 91.81 82 ARG A O 1
ATOM 669 N N . VAL A 1 83 ? -10.632 9.448 -2.085 1.00 93.00 83 VAL A N 1
ATOM 670 C CA . VAL A 1 83 ? -9.921 9.546 -0.796 1.00 93.00 83 VAL A CA 1
ATOM 671 C C . VAL A 1 83 ? -8.593 8.813 -0.866 1.00 93.00 83 VAL A C 1
ATOM 673 O O . VAL A 1 83 ? -7.589 9.295 -0.347 1.00 93.00 83 VAL A O 1
ATOM 676 N N . LEU A 1 84 ? -8.569 7.660 -1.536 1.00 95.12 84 LEU A N 1
ATOM 677 C CA . LEU A 1 84 ? -7.335 6.920 -1.753 1.00 95.12 84 LEU A CA 1
ATOM 678 C C . LEU A 1 84 ? -6.372 7.687 -2.672 1.00 95.12 84 LEU A C 1
ATOM 680 O O . LEU A 1 84 ? -5.179 7.750 -2.382 1.00 95.12 84 LEU A O 1
ATOM 684 N N . GLN A 1 85 ? -6.882 8.321 -3.730 1.00 95.31 85 GLN A N 1
ATOM 685 C CA . GLN A 1 85 ? -6.102 9.203 -4.597 1.00 95.31 85 GLN A CA 1
ATOM 686 C C . GLN A 1 85 ? -5.507 10.380 -3.812 1.00 95.31 85 GLN A C 1
ATOM 688 O O . GLN A 1 85 ? -4.311 10.648 -3.927 1.00 95.31 85 GLN A O 1
ATOM 693 N N . GLU A 1 86 ? -6.320 11.051 -2.991 1.00 95.19 86 GLU A N 1
ATOM 694 C CA . GLU A 1 86 ? -5.881 12.143 -2.118 1.00 95.19 86 GLU A CA 1
ATOM 695 C C . GLU A 1 86 ? -4.775 11.677 -1.165 1.00 95.19 86 GLU A C 1
ATOM 697 O O . GLU A 1 86 ? -3.731 12.323 -1.081 1.00 95.19 86 GLU A O 1
ATOM 702 N N . ALA A 1 87 ? -4.959 10.529 -0.505 1.00 95.81 87 ALA A N 1
ATOM 703 C CA . ALA A 1 87 ? -3.955 9.948 0.380 1.00 95.81 87 ALA A CA 1
ATOM 704 C C . ALA A 1 87 ? -2.632 9.687 -0.347 1.00 95.81 87 ALA A C 1
ATOM 706 O O . ALA A 1 87 ? -1.587 10.133 0.120 1.00 95.81 87 ALA A O 1
ATOM 707 N N . ILE A 1 88 ? -2.667 9.048 -1.521 1.00 96.31 88 ILE A N 1
ATOM 708 C CA . ILE A 1 88 ? -1.461 8.775 -2.316 1.00 96.31 88 ILE A CA 1
ATOM 709 C C . ILE A 1 88 ? -0.764 10.081 -2.713 1.00 96.31 88 ILE A C 1
ATOM 711 O O . ILE A 1 88 ? 0.439 10.221 -2.490 1.00 96.31 88 ILE A O 1
ATOM 715 N N . SER A 1 89 ? -1.510 11.051 -3.247 1.00 95.69 89 SER A N 1
ATOM 716 C CA . SER A 1 89 ? -0.958 12.342 -3.667 1.00 95.69 89 SER A CA 1
ATOM 717 C C . SER A 1 89 ? -0.284 13.074 -2.506 1.00 95.69 89 SER A C 1
ATOM 719 O O . SER A 1 89 ? 0.856 13.521 -2.627 1.00 95.69 89 SER A O 1
ATOM 721 N N . GLN A 1 90 ? -0.964 13.175 -1.363 1.00 95.50 90 GLN A N 1
ATOM 722 C CA . GLN A 1 90 ? -0.459 13.880 -0.183 1.00 95.50 90 GLN A CA 1
ATOM 723 C C . GLN A 1 90 ? 0.783 13.195 0.397 1.00 95.50 90 GLN A C 1
ATOM 725 O O . GLN A 1 90 ? 1.762 13.865 0.733 1.00 95.50 90 GLN A O 1
ATOM 730 N N . THR A 1 91 ? 0.796 11.860 0.458 1.00 95.88 91 THR A N 1
ATOM 731 C CA . THR A 1 91 ? 1.968 11.100 0.909 1.00 95.88 91 THR A CA 1
ATOM 732 C C . THR A 1 91 ? 3.162 11.293 -0.028 1.00 95.88 91 THR A C 1
ATOM 734 O O . THR A 1 91 ? 4.271 11.545 0.450 1.00 95.88 91 THR A O 1
ATOM 737 N N . PHE A 1 92 ? 2.958 11.235 -1.348 1.00 95.31 92 PHE A N 1
ATOM 738 C CA . PHE A 1 92 ? 4.034 11.417 -2.330 1.00 95.31 92 PHE A CA 1
ATOM 739 C C . PHE A 1 92 ? 4.608 12.831 -2.266 1.00 95.31 92 PHE A C 1
ATOM 741 O O . PHE A 1 92 ? 5.825 12.995 -2.205 1.00 95.31 92 PHE A O 1
ATOM 748 N N . GLN A 1 93 ? 3.749 13.851 -2.190 1.00 94.75 93 GLN A N 1
ATOM 749 C CA . GLN A 1 93 ? 4.180 15.240 -2.030 1.00 94.75 93 GLN A CA 1
ATOM 750 C C . GLN A 1 93 ? 4.972 15.437 -0.736 1.00 94.75 93 GLN A C 1
ATOM 752 O O . GLN A 1 93 ? 6.048 16.037 -0.748 1.00 94.75 93 GLN A O 1
ATOM 757 N N . ARG A 1 94 ? 4.485 14.883 0.383 1.00 94.44 94 ARG A N 1
ATOM 758 C CA . ARG A 1 94 ? 5.156 14.994 1.681 1.00 94.44 94 ARG A CA 1
ATOM 759 C C . ARG A 1 94 ? 6.544 14.359 1.671 1.00 94.44 94 ARG A C 1
ATOM 761 O O . ARG A 1 94 ? 7.480 14.941 2.218 1.00 94.44 94 ARG A O 1
ATOM 768 N N . ARG A 1 95 ? 6.670 13.181 1.057 1.00 93.50 95 ARG A N 1
ATOM 769 C CA . ARG A 1 95 ? 7.926 12.418 0.972 1.00 93.50 95 ARG A CA 1
ATOM 770 C C . ARG A 1 95 ? 8.799 12.805 -0.225 1.00 93.50 95 ARG A C 1
ATOM 772 O O . ARG A 1 95 ? 9.915 12.306 -0.335 1.00 93.50 95 ARG A O 1
ATOM 779 N N . LYS A 1 96 ? 8.343 13.758 -1.049 1.00 94.00 96 LYS A N 1
ATOM 780 C CA . LYS A 1 96 ? 9.013 14.244 -2.268 1.00 94.00 96 LYS A CA 1
ATOM 781 C C . LYS A 1 96 ? 9.289 13.121 -3.273 1.00 94.00 96 LYS A C 1
ATOM 783 O O . LYS A 1 96 ? 10.338 13.093 -3.911 1.00 94.00 96 LYS A O 1
ATOM 788 N N . THR A 1 97 ? 8.342 12.199 -3.395 1.00 93.12 97 THR A N 1
ATOM 789 C CA . THR A 1 97 ? 8.419 11.070 -4.323 1.00 93.12 97 THR A CA 1
ATOM 790 C C . THR A 1 97 ? 7.854 11.496 -5.669 1.00 93.12 97 THR A C 1
ATOM 792 O O . THR A 1 97 ? 6.698 11.909 -5.766 1.00 93.12 97 THR A O 1
ATOM 795 N N . THR A 1 98 ? 8.686 11.426 -6.707 1.00 91.38 98 THR A N 1
ATOM 796 C CA . THR A 1 98 ? 8.321 11.831 -8.067 1.00 91.38 98 THR A CA 1
ATOM 797 C C . THR A 1 98 ? 7.279 10.884 -8.657 1.00 91.38 98 THR A C 1
ATOM 799 O O . THR A 1 98 ? 7.400 9.662 -8.556 1.00 91.38 98 THR A O 1
ATOM 802 N N . ILE A 1 99 ? 6.254 11.451 -9.292 1.00 91.50 99 ILE A N 1
ATOM 803 C CA . ILE A 1 99 ? 5.278 10.696 -10.080 1.00 91.50 99 ILE A CA 1
ATOM 804 C C . ILE A 1 99 ? 5.839 10.570 -11.497 1.00 91.50 99 ILE A C 1
ATOM 806 O O . ILE A 1 99 ? 6.057 11.571 -12.174 1.00 91.50 99 ILE A O 1
ATOM 810 N N . GLU A 1 100 ? 6.079 9.339 -11.938 1.00 91.44 100 GLU A N 1
ATOM 811 C CA . GLU A 1 100 ? 6.600 9.035 -13.272 1.00 91.44 100 GLU A CA 1
ATOM 812 C C . GLU A 1 100 ? 5.644 8.066 -13.958 1.00 91.44 100 GLU A C 1
ATOM 814 O O . GLU A 1 100 ? 5.146 7.133 -13.328 1.00 91.44 100 GLU A O 1
ATOM 819 N N . ARG A 1 101 ? 5.398 8.263 -15.256 1.00 87.44 101 ARG A N 1
ATOM 820 C CA . ARG A 1 101 ? 4.443 7.435 -16.009 1.00 87.44 101 ARG A CA 1
ATOM 821 C C . ARG A 1 101 ? 4.867 5.970 -16.092 1.00 87.44 101 ARG A C 1
ATOM 823 O O . ARG A 1 101 ? 4.022 5.078 -16.062 1.00 87.44 101 ARG A O 1
ATOM 830 N N . GLU A 1 102 ? 6.168 5.721 -16.194 1.00 88.00 102 GLU A N 1
ATOM 831 C CA . GLU A 1 102 ? 6.730 4.387 -16.383 1.00 88.00 102 GLU A CA 1
ATOM 832 C C . GLU A 1 102 ? 7.448 3.919 -15.120 1.00 88.00 102 GLU A C 1
ATOM 834 O O . GLU A 1 102 ? 8.653 4.082 -14.962 1.00 88.00 102 GLU A O 1
ATOM 839 N N . GLN A 1 103 ? 6.694 3.303 -14.212 1.00 91.69 103 GLN A N 1
ATOM 840 C CA . GLN A 1 103 ? 7.251 2.755 -12.979 1.00 91.69 103 GLN A CA 1
ATOM 841 C C . GLN A 1 103 ? 7.719 1.308 -13.182 1.00 91.69 103 GLN A C 1
ATOM 843 O O . GLN A 1 103 ? 6.895 0.462 -13.552 1.00 91.69 103 GLN A O 1
ATOM 848 N N . PRO A 1 104 ? 8.985 0.963 -12.868 1.00 92.56 104 PRO A N 1
ATOM 849 C CA . PRO A 1 104 ? 9.506 -0.395 -13.047 1.00 92.56 104 PRO A CA 1
ATOM 850 C C . PRO A 1 104 ? 8.699 -1.470 -12.310 1.00 92.56 104 PRO A C 1
ATOM 852 O O . PRO A 1 104 ? 8.610 -2.604 -12.774 1.00 92.56 104 PRO A O 1
ATOM 855 N N . ILE A 1 105 ? 8.064 -1.115 -11.186 1.00 93.06 105 ILE A N 1
ATOM 856 C CA . ILE A 1 105 ? 7.259 -2.051 -10.389 1.00 93.06 105 ILE A CA 1
ATOM 857 C C . ILE A 1 105 ? 6.026 -2.585 -11.134 1.00 93.06 105 ILE A C 1
ATOM 859 O O . ILE A 1 105 ? 5.510 -3.638 -10.771 1.00 93.06 105 ILE A O 1
ATOM 863 N N . PHE A 1 106 ? 5.546 -1.873 -12.160 1.00 93.31 106 PHE A N 1
ATOM 864 C CA . PHE A 1 106 ? 4.397 -2.279 -12.975 1.00 93.31 106 PHE A CA 1
ATOM 865 C C . PHE A 1 106 ? 4.799 -3.005 -14.262 1.00 93.31 106 PHE A C 1
ATOM 867 O O . PHE A 1 106 ? 3.931 -3.346 -15.062 1.00 93.31 106 PHE A O 1
ATOM 874 N N . GLN A 1 107 ? 6.094 -3.236 -14.477 1.00 93.88 107 GLN A N 1
ATOM 875 C CA . GLN A 1 107 ? 6.607 -3.857 -15.692 1.00 93.88 107 GLN A CA 1
ATOM 876 C C . GLN A 1 107 ? 6.890 -5.350 -15.489 1.00 93.88 107 GLN A C 1
ATOM 878 O O . GLN A 1 107 ? 7.248 -5.803 -14.396 1.00 93.88 107 GLN A O 1
ATOM 883 N N . ASP A 1 108 ? 6.800 -6.112 -16.580 1.00 93.75 108 ASP A N 1
ATOM 884 C CA . ASP A 1 108 ? 7.030 -7.560 -16.589 1.00 93.75 108 ASP A CA 1
ATOM 885 C C . ASP A 1 108 ? 8.348 -8.019 -15.942 1.00 93.75 108 ASP A C 1
ATOM 887 O O . ASP A 1 108 ? 8.308 -9.026 -15.225 1.00 93.75 108 ASP A O 1
ATOM 891 N N . PRO A 1 109 ? 9.498 -7.324 -16.113 1.00 94.44 109 PRO A N 1
ATOM 892 C CA . PRO A 1 109 ? 10.750 -7.736 -15.482 1.00 94.44 109 PRO A CA 1
ATOM 893 C C . PRO A 1 109 ? 10.684 -7.777 -13.952 1.00 94.44 109 PRO A C 1
ATOM 895 O O . PRO A 1 109 ? 11.336 -8.618 -13.337 1.00 94.44 109 PRO A O 1
ATOM 898 N N . PHE A 1 110 ? 9.890 -6.901 -13.327 1.00 94.56 110 PHE A N 1
ATOM 899 C CA . PHE A 1 110 ? 9.694 -6.903 -11.878 1.00 94.56 110 PHE A CA 1
ATOM 900 C C . PHE A 1 110 ? 8.675 -7.966 -11.455 1.00 94.56 110 PHE A C 1
ATOM 902 O O . PHE A 1 110 ? 8.939 -8.759 -10.550 1.00 94.56 110 PHE A O 1
ATOM 909 N N . ILE A 1 111 ? 7.530 -8.014 -12.142 1.00 95.12 111 ILE A N 1
ATOM 910 C CA . ILE A 1 111 ? 6.398 -8.894 -11.817 1.00 95.12 111 ILE A CA 1
ATOM 911 C C . ILE A 1 111 ? 6.786 -10.375 -11.927 1.00 95.12 111 ILE A C 1
ATOM 913 O O . ILE A 1 111 ? 6.417 -11.180 -11.071 1.00 95.12 111 ILE A O 1
ATOM 917 N N . ASN A 1 112 ? 7.557 -10.735 -12.957 1.00 94.75 112 ASN A N 1
ATOM 918 C CA . ASN A 1 112 ? 7.970 -12.114 -13.236 1.00 94.75 112 ASN A CA 1
ATOM 919 C C . ASN A 1 112 ? 9.403 -12.423 -12.765 1.00 94.75 112 ASN A C 1
ATOM 921 O O . ASN A 1 112 ? 9.987 -13.434 -13.160 1.00 94.75 112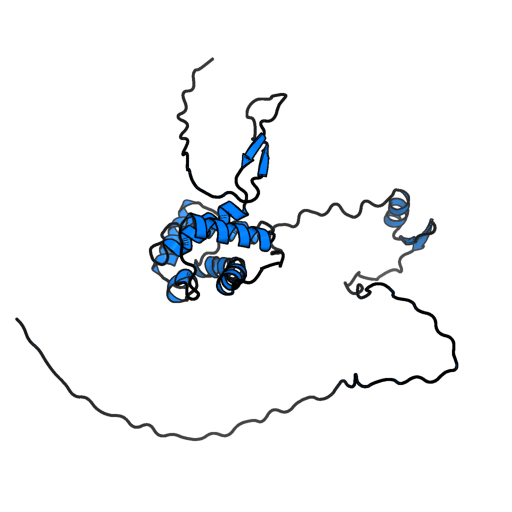 ASN A O 1
ATOM 925 N N . SER A 1 113 ? 9.987 -11.570 -11.918 1.00 95.44 113 SER A N 1
ATOM 926 C CA . SER A 1 113 ? 11.336 -11.777 -11.394 1.00 95.44 113 SER A CA 1
ATOM 927 C C . SER A 1 113 ? 11.423 -13.041 -10.532 1.00 95.44 113 SER A C 1
ATOM 929 O O . SER A 1 113 ? 10.708 -13.201 -9.538 1.00 95.44 113 SER A O 1
ATOM 931 N N . ALA A 1 114 ? 12.383 -13.913 -10.853 1.00 96.12 114 ALA A N 1
ATOM 932 C CA . ALA A 1 114 ? 12.702 -15.087 -10.040 1.00 96.12 114 ALA A CA 1
ATOM 933 C C . ALA A 1 114 ? 13.215 -14.711 -8.635 1.00 96.12 114 ALA A C 1
ATOM 935 O O . ALA A 1 114 ? 13.056 -15.481 -7.684 1.00 96.12 114 ALA A O 1
ATOM 936 N N . GLU A 1 115 ? 13.825 -13.533 -8.490 1.00 95.31 115 GLU A N 1
ATOM 937 C CA . GLU A 1 115 ? 14.256 -13.001 -7.197 1.00 95.31 115 GLU A CA 1
ATOM 938 C C . GLU A 1 115 ? 13.042 -12.637 -6.338 1.00 95.31 115 GLU A C 1
ATOM 940 O O . GLU A 1 115 ? 12.907 -13.151 -5.227 1.00 95.31 115 GLU A O 1
ATOM 945 N N . LYS A 1 116 ? 12.099 -11.854 -6.882 1.00 95.50 116 LYS A N 1
ATOM 946 C CA . LYS A 1 116 ? 10.876 -11.461 -6.163 1.00 95.50 116 LYS A CA 1
ATOM 947 C C . LYS A 1 116 ? 9.995 -12.650 -5.820 1.00 95.50 116 LYS A C 1
ATOM 949 O O . LYS A 1 116 ? 9.503 -12.734 -4.697 1.00 95.50 116 LYS A O 1
ATOM 954 N N . GLN A 1 117 ? 9.891 -13.635 -6.711 1.00 97.00 117 GLN A N 1
ATOM 955 C CA . GLN A 1 117 ? 9.206 -14.890 -6.399 1.00 97.00 117 GLN A CA 1
ATOM 956 C C . GLN A 1 117 ? 9.841 -15.615 -5.200 1.00 97.00 117 GLN A C 1
ATOM 958 O O . GLN A 1 117 ? 9.129 -16.165 -4.355 1.00 97.00 117 GLN A O 1
ATOM 963 N N . ARG A 1 118 ? 11.174 -15.619 -5.089 1.00 96.50 118 ARG A N 1
ATOM 964 C CA . ARG A 1 118 ? 11.885 -16.249 -3.967 1.00 96.50 118 ARG A CA 1
ATOM 965 C C . ARG A 1 118 ? 11.663 -15.494 -2.660 1.00 96.50 118 ARG A C 1
ATOM 967 O O . ARG A 1 118 ? 11.401 -16.123 -1.634 1.00 96.50 118 ARG A O 1
ATOM 974 N N . GLU A 1 119 ? 11.749 -14.165 -2.693 1.00 95.44 119 GLU A N 1
ATOM 975 C CA . GLU A 1 119 ? 11.449 -13.303 -1.544 1.00 95.44 119 GLU A CA 1
ATOM 976 C C . GLU A 1 119 ? 10.008 -13.517 -1.060 1.00 95.44 119 GLU A C 1
ATOM 978 O O . GLU A 1 119 ? 9.780 -13.735 0.133 1.00 95.44 119 GLU A O 1
ATOM 983 N N . TRP A 1 120 ? 9.051 -13.554 -1.991 1.00 96.38 120 TRP A N 1
ATOM 984 C CA . TRP A 1 120 ? 7.640 -13.817 -1.721 1.00 96.38 120 TRP A CA 1
ATOM 98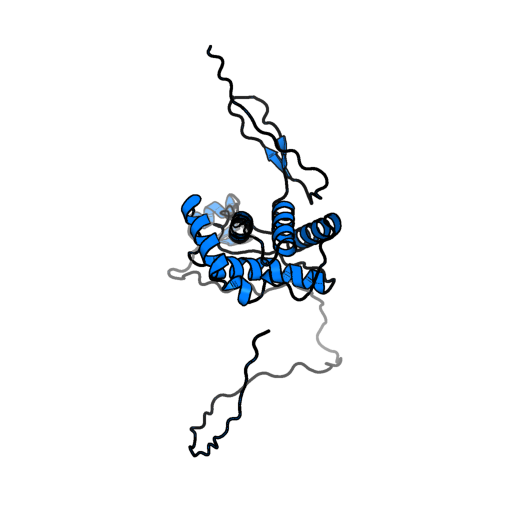5 C C . TRP A 1 120 ? 7.407 -15.184 -1.072 1.00 96.38 120 TRP A C 1
ATOM 987 O O . TRP A 1 120 ? 6.804 -15.279 -0.002 1.00 96.38 120 TRP A O 1
ATOM 997 N N . SER A 1 121 ? 7.958 -16.242 -1.670 1.00 94.81 121 SER A N 1
ATOM 998 C CA . SER A 1 121 ? 7.811 -17.616 -1.172 1.00 94.81 121 SER A CA 1
ATOM 999 C C . SER A 1 121 ? 8.368 -17.757 0.250 1.00 94.81 121 SER A C 1
ATOM 1001 O O . SER A 1 121 ? 7.754 -18.375 1.124 1.00 94.81 121 SER A O 1
ATOM 1003 N N . ASN A 1 122 ? 9.519 -17.130 0.519 1.00 94.75 122 ASN A N 1
ATOM 1004 C CA . ASN A 1 122 ? 10.109 -17.094 1.855 1.00 94.75 122 ASN A CA 1
ATOM 1005 C C . ASN A 1 122 ? 9.241 -16.329 2.856 1.00 94.75 122 ASN A C 1
ATOM 1007 O O . ASN A 1 122 ? 9.085 -16.773 3.997 1.00 94.75 122 ASN A O 1
ATOM 1011 N N . TYR A 1 123 ? 8.672 -15.200 2.435 1.00 94.75 123 TYR A N 1
ATOM 1012 C CA . TYR A 1 123 ? 7.791 -14.394 3.265 1.00 94.75 123 TYR A CA 1
ATOM 1013 C C . TYR A 1 123 ? 6.523 -15.162 3.665 1.00 94.75 123 TYR A C 1
ATOM 1015 O O . TYR A 1 123 ? 6.268 -15.299 4.863 1.00 94.75 123 TYR A O 1
ATOM 1023 N N . ILE A 1 124 ? 5.791 -15.734 2.700 1.00 94.31 124 ILE A N 1
ATOM 1024 C CA . ILE A 1 124 ? 4.545 -16.479 2.952 1.00 94.31 124 ILE A CA 1
ATOM 1025 C C . ILE A 1 124 ? 4.781 -17.695 3.849 1.00 94.31 124 ILE A C 1
ATOM 1027 O O . ILE A 1 124 ? 4.054 -17.890 4.826 1.00 94.31 124 ILE A O 1
ATOM 1031 N N . ARG A 1 125 ? 5.859 -18.454 3.606 1.00 92.06 125 ARG A N 1
ATOM 1032 C CA . ARG A 1 125 ? 6.244 -19.591 4.459 1.00 92.06 125 ARG A CA 1
ATOM 1033 C C . ARG A 1 125 ? 6.447 -19.185 5.922 1.00 92.06 125 ARG A C 1
ATOM 1035 O O . ARG A 1 125 ? 6.111 -19.952 6.823 1.00 92.06 125 ARG A O 1
ATOM 1042 N N . ARG A 1 126 ? 6.994 -17.990 6.169 1.00 92.50 126 ARG A N 1
ATOM 1043 C CA . ARG A 1 126 ? 7.250 -17.486 7.525 1.00 92.50 126 ARG A CA 1
ATOM 1044 C C . ARG A 1 126 ? 5.968 -17.075 8.245 1.00 92.50 126 ARG A C 1
ATOM 1046 O O . ARG A 1 126 ? 5.841 -17.354 9.431 1.00 92.50 126 ARG A O 1
ATOM 1053 N N . ILE A 1 127 ? 5.046 -16.406 7.554 1.00 89.88 127 ILE A N 1
ATOM 1054 C CA . ILE A 1 127 ? 3.837 -15.853 8.184 1.00 89.88 127 ILE A CA 1
ATOM 1055 C C . ILE A 1 127 ? 2.657 -16.833 8.232 1.00 89.88 127 ILE A C 1
ATOM 1057 O O . ILE A 1 127 ? 1.725 -16.596 8.991 1.00 89.88 127 ILE A O 1
ATOM 1061 N N . ARG A 1 128 ? 2.711 -17.941 7.472 1.00 86.06 128 ARG A N 1
ATOM 1062 C CA . ARG A 1 128 ? 1.704 -19.023 7.463 1.00 86.06 128 ARG A CA 1
ATOM 1063 C C . ARG A 1 128 ? 0.275 -18.530 7.202 1.00 86.06 128 ARG A C 1
ATOM 1065 O O . ARG A 1 128 ? -0.667 -18.946 7.870 1.00 86.06 128 ARG A O 1
ATOM 1072 N N . VAL A 1 129 ? 0.120 -17.638 6.228 1.00 80.94 129 VAL A N 1
ATOM 1073 C CA . VAL A 1 129 ? -1.185 -17.099 5.817 1.00 80.94 129 VAL A CA 1
ATOM 1074 C C . VAL A 1 129 ? -1.614 -17.660 4.467 1.00 80.94 129 VAL A C 1
ATOM 1076 O O . VAL A 1 129 ? -0.779 -18.078 3.665 1.00 80.94 129 VAL A O 1
ATOM 1079 N N . SER A 1 130 ? -2.918 -17.609 4.198 1.00 80.81 130 SER A N 1
ATOM 1080 C CA . SER A 1 130 ? -3.461 -17.892 2.871 1.00 80.81 130 SER A CA 1
ATOM 1081 C C . SER A 1 130 ? -3.133 -16.739 1.922 1.00 80.81 130 SER A C 1
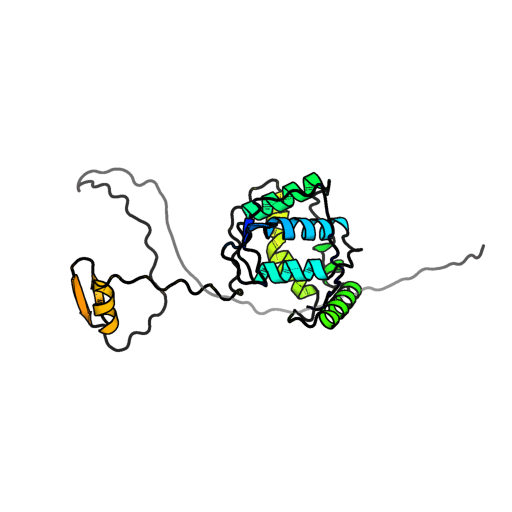ATOM 1083 O O . SER A 1 130 ? -3.578 -15.610 2.124 1.00 80.81 130 SER A O 1
ATOM 1085 N N . SER A 1 131 ? -2.351 -17.013 0.884 1.00 85.19 131 SER A N 1
ATOM 1086 C CA . SER A 1 131 ? -1.989 -16.046 -0.153 1.00 85.19 131 SER A CA 1
ATOM 1087 C C . SER A 1 131 ? -1.689 -16.778 -1.464 1.00 85.19 131 SER A C 1
ATOM 1089 O O . SER A 1 131 ? -1.410 -17.979 -1.412 1.00 85.19 131 SER A O 1
ATOM 1091 N N . PRO A 1 132 ? -1.737 -16.105 -2.629 1.00 89.75 132 PRO A N 1
ATOM 1092 C CA . PRO A 1 132 ? -1.323 -16.714 -3.884 1.00 89.75 132 PRO A CA 1
ATOM 1093 C C . PRO A 1 132 ? 0.110 -17.249 -3.812 1.00 89.75 132 PRO A C 1
ATOM 1095 O O . PRO A 1 132 ? 0.997 -16.627 -3.221 1.00 89.75 132 PRO A O 1
ATOM 1098 N N . GLU A 1 133 ? 0.338 -18.396 -4.447 1.00 91.06 133 GLU A N 1
ATOM 1099 C CA . GLU A 1 133 ? 1.661 -19.022 -4.515 1.00 91.06 133 GLU A CA 1
ATOM 1100 C C . GLU A 1 133 ? 2.649 -18.158 -5.312 1.00 91.06 133 GLU A C 1
ATOM 1102 O O . GLU A 1 133 ? 3.818 -18.017 -4.937 1.00 91.06 133 GLU A O 1
ATOM 1107 N N . TYR A 1 134 ? 2.173 -17.521 -6.384 1.00 95.06 134 TYR A N 1
ATOM 1108 C CA . TYR A 1 134 ? 3.010 -16.716 -7.261 1.00 95.06 134 TYR A CA 1
ATOM 1109 C C . TYR A 1 134 ? 2.900 -15.220 -6.961 1.00 95.06 134 TYR A C 1
ATOM 1111 O O . TYR A 1 134 ? 1.811 -14.651 -6.882 1.00 95.06 134 TYR A O 1
ATOM 1119 N N . PHE A 1 135 ? 4.055 -14.557 -6.883 1.00 96.25 135 PHE A N 1
ATOM 1120 C CA . PHE A 1 135 ? 4.171 -13.113 -6.678 1.00 96.25 135 PHE A CA 1
ATOM 1121 C C . PHE A 1 135 ? 3.453 -12.315 -7.774 1.00 96.25 135 PHE A C 1
ATOM 1123 O O . PHE A 1 135 ? 2.816 -11.301 -7.494 1.00 96.25 135 PHE A O 1
ATOM 1130 N N . LYS A 1 136 ? 3.480 -12.811 -9.017 1.00 96.81 136 LYS A N 1
ATOM 1131 C CA . LYS A 1 136 ? 2.777 -12.185 -10.142 1.00 96.81 136 LYS A CA 1
ATOM 1132 C C . LYS A 1 136 ? 1.277 -12.012 -9.882 1.00 96.81 136 LYS A C 1
ATOM 1134 O O . LYS A 1 136 ? 0.713 -11.000 -10.274 1.00 96.81 136 LYS A O 1
ATOM 1139 N N . ASP A 1 137 ? 0.633 -12.951 -9.186 1.00 95.56 137 ASP A N 1
ATOM 1140 C CA . ASP A 1 137 ? -0.813 -12.904 -8.945 1.00 95.56 137 ASP A CA 1
ATOM 1141 C C . ASP A 1 137 ? -1.160 -11.807 -7.930 1.00 95.56 137 ASP A C 1
ATOM 1143 O O . ASP A 1 137 ? -2.160 -11.099 -8.069 1.00 95.56 137 ASP A O 1
ATOM 1147 N N . VAL A 1 138 ? -0.277 -11.612 -6.948 1.00 95.44 138 VAL A N 1
ATOM 1148 C CA . VAL A 1 138 ? -0.333 -10.508 -5.983 1.00 95.44 138 VAL A CA 1
ATOM 1149 C C . VAL A 1 138 ? -0.188 -9.177 -6.713 1.00 95.44 138 VAL A C 1
ATOM 1151 O O . VAL A 1 138 ? -1.017 -8.284 -6.543 1.00 95.44 138 VAL A O 1
ATOM 1154 N N . MET A 1 139 ? 0.828 -9.061 -7.571 1.00 96.12 139 MET A N 1
ATOM 1155 C CA . MET A 1 139 ? 1.080 -7.850 -8.351 1.00 96.12 139 MET A CA 1
ATOM 1156 C C . MET A 1 139 ? -0.048 -7.535 -9.326 1.00 96.12 139 MET A C 1
ATOM 1158 O O . MET A 1 139 ? -0.450 -6.381 -9.414 1.00 96.12 139 MET A O 1
ATOM 1162 N N . ASN A 1 140 ? -0.618 -8.536 -9.995 1.00 95.19 140 ASN A N 1
ATOM 1163 C CA . ASN A 1 140 ? -1.765 -8.353 -10.883 1.00 95.19 140 ASN A CA 1
ATOM 1164 C C . ASN A 1 140 ? -2.955 -7.750 -10.132 1.00 95.19 140 ASN A C 1
ATOM 1166 O O . ASN A 1 140 ? -3.583 -6.813 -10.618 1.00 95.19 140 ASN A O 1
ATOM 1170 N N . GLN A 1 141 ? -3.232 -8.228 -8.917 1.00 94.25 141 GLN A N 1
ATOM 1171 C CA . GLN A 1 141 ? -4.277 -7.642 -8.082 1.00 94.25 141 GLN A CA 1
ATOM 1172 C C . GLN A 1 141 ? -3.940 -6.206 -7.651 1.00 94.25 141 GLN A C 1
ATOM 1174 O O . GLN A 1 141 ? -4.815 -5.343 -7.693 1.00 94.25 141 GLN A O 1
ATOM 1179 N N . ILE A 1 142 ? -2.692 -5.931 -7.256 1.00 95.38 142 ILE A N 1
ATOM 1180 C CA . ILE A 1 142 ? -2.253 -4.574 -6.890 1.00 95.38 142 ILE A CA 1
ATOM 1181 C C . ILE A 1 142 ? -2.374 -3.626 -8.088 1.00 95.38 142 ILE A C 1
ATOM 1183 O O . ILE A 1 142 ? -2.836 -2.502 -7.924 1.00 95.38 142 ILE A O 1
ATOM 1187 N N . ILE A 1 143 ? -2.014 -4.075 -9.291 1.00 94.75 143 ILE A N 1
ATOM 1188 C CA . ILE A 1 143 ? -2.131 -3.305 -10.534 1.00 94.75 143 ILE A CA 1
ATOM 1189 C C . ILE A 1 143 ? -3.595 -2.996 -10.831 1.00 94.75 143 ILE A C 1
ATOM 1191 O O . ILE A 1 143 ? -3.932 -1.837 -11.047 1.00 94.75 143 ILE A O 1
ATOM 1195 N N . LEU A 1 144 ? -4.478 -3.996 -10.778 1.00 93.56 144 LEU A N 1
ATOM 1196 C CA . LEU A 1 144 ? -5.917 -3.788 -10.977 1.00 93.56 144 LEU A CA 1
ATOM 1197 C C . LEU A 1 144 ? -6.508 -2.786 -9.975 1.00 93.56 144 LEU A C 1
ATOM 1199 O O . LEU A 1 144 ? -7.448 -2.072 -10.310 1.00 93.56 144 LEU A O 1
ATOM 1203 N N . PHE A 1 145 ? -5.964 -2.736 -8.758 1.00 94.00 145 PHE A N 1
ATOM 1204 C CA . PHE A 1 145 ? -6.435 -1.858 -7.693 1.00 94.00 145 PHE A CA 1
ATOM 1205 C C . PHE A 1 145 ? -5.862 -0.434 -7.768 1.00 94.00 145 PHE A C 1
ATOM 1207 O O . PHE A 1 145 ? -6.620 0.532 -7.761 1.00 94.00 145 PHE A O 1
ATOM 1214 N N . LEU A 1 146 ? -4.536 -0.290 -7.826 1.00 94.75 146 LEU A N 1
ATOM 1215 C CA . LEU A 1 146 ? -3.846 0.996 -7.678 1.00 94.75 146 LEU A CA 1
ATOM 1216 C C . LEU A 1 146 ? -3.493 1.662 -9.002 1.00 94.75 146 LEU A C 1
ATOM 1218 O O . LEU A 1 146 ? -3.413 2.888 -9.045 1.00 94.75 146 LEU A O 1
ATOM 1222 N N . LYS A 1 147 ? -3.280 0.900 -10.082 1.00 92.56 147 LYS A N 1
ATOM 1223 C CA . LYS A 1 147 ? -2.818 1.484 -11.347 1.00 92.56 147 LYS A CA 1
ATOM 1224 C C . LYS A 1 147 ? -3.815 2.494 -11.935 1.00 92.56 147 LYS A C 1
ATOM 1226 O O . LYS A 1 147 ? -3.352 3.560 -12.315 1.00 92.56 147 LYS A O 1
ATOM 1231 N N . PRO A 1 148 ? -5.146 2.270 -11.939 1.00 93.31 148 PRO A N 1
ATOM 1232 C CA . PRO A 1 148 ? -6.092 3.280 -12.428 1.00 93.31 148 PRO A CA 1
ATOM 1233 C C . PRO A 1 148 ? -6.025 4.606 -11.654 1.00 93.31 148 PRO A C 1
ATOM 1235 O O . PRO A 1 148 ? -6.107 5.681 -12.247 1.00 93.31 148 PRO A O 1
ATOM 1238 N N . ILE A 1 149 ? -5.825 4.539 -10.333 1.00 94.31 149 ILE A N 1
ATOM 1239 C CA . ILE A 1 149 ? -5.666 5.728 -9.485 1.00 94.31 149 ILE A CA 1
ATOM 1240 C C . ILE A 1 149 ? -4.335 6.422 -9.788 1.00 94.31 149 ILE A C 1
ATOM 1242 O O . ILE A 1 149 ? -4.287 7.642 -9.930 1.00 94.31 149 ILE A O 1
ATOM 1246 N N . TYR A 1 150 ? -3.255 5.648 -9.907 1.00 94.19 150 TYR A N 1
ATOM 1247 C CA . TYR A 1 150 ? -1.930 6.174 -10.219 1.00 94.19 150 TYR A CA 1
ATOM 1248 C C . TYR A 1 150 ? -1.867 6.815 -11.610 1.00 94.19 150 TYR A C 1
ATOM 1250 O O . TYR A 1 150 ? -1.312 7.897 -11.765 1.00 94.19 150 TYR A O 1
ATOM 1258 N N . ASP A 1 151 ? -2.487 6.191 -12.612 1.00 93.44 151 ASP A N 1
ATOM 1259 C CA . ASP A 1 151 ? -2.599 6.737 -13.964 1.00 93.44 151 ASP A CA 1
ATOM 1260 C C . ASP A 1 151 ? -3.384 8.061 -13.950 1.00 93.44 151 ASP A C 1
ATOM 1262 O O . ASP A 1 151 ? -2.981 9.016 -14.610 1.00 93.44 151 ASP A O 1
ATOM 1266 N N . SER A 1 152 ? -4.443 8.159 -13.136 1.00 93.88 152 SER A N 1
ATOM 1267 C CA . SER A 1 152 ? -5.194 9.413 -12.953 1.00 93.88 152 SER A CA 1
ATOM 1268 C C . SER A 1 152 ? -4.319 10.512 -12.338 1.00 93.88 152 SER A C 1
ATOM 1270 O O . SER A 1 152 ? -4.373 11.653 -12.781 1.00 93.88 152 SER A O 1
ATOM 1272 N N . LEU A 1 153 ? -3.448 10.177 -11.375 1.00 93.50 153 LEU A N 1
ATOM 1273 C CA . LEU A 1 153 ? -2.464 11.124 -10.830 1.00 93.50 153 LEU A CA 1
ATOM 1274 C C . LEU A 1 153 ? -1.444 11.577 -11.886 1.00 93.50 153 LEU A C 1
ATOM 1276 O O . LEU A 1 153 ? -1.127 12.760 -11.950 1.00 93.50 153 LEU A O 1
ATOM 1280 N N . CYS A 1 154 ? -0.963 10.666 -12.737 1.00 91.94 154 CYS A N 1
ATOM 1281 C CA . CYS A 1 154 ? -0.054 10.989 -13.845 1.00 91.94 154 CYS A CA 1
ATOM 1282 C C . CYS A 1 154 ? -0.683 11.900 -14.915 1.00 91.94 154 CYS A C 1
ATOM 1284 O O . CYS A 1 154 ? 0.045 12.568 -15.656 1.00 91.94 154 CYS A O 1
ATOM 1286 N N . ASN A 1 155 ? -2.011 11.874 -15.039 1.00 92.00 155 ASN A N 1
ATOM 1287 C CA . ASN A 1 155 ? -2.776 12.687 -15.983 1.00 92.00 155 ASN A CA 1
ATOM 1288 C C . ASN A 1 155 ? -3.379 13.945 -15.339 1.00 92.00 155 ASN A C 1
ATOM 1290 O O . ASN A 1 155 ? -4.028 14.712 -16.041 1.00 92.00 155 ASN A O 1
ATOM 1294 N N . GLU A 1 156 ? -3.162 14.157 -14.035 1.00 88.75 156 GLU A N 1
ATOM 1295 C CA . GLU A 1 156 ? -3.763 15.251 -13.257 1.00 88.75 156 GLU A CA 1
ATOM 1296 C C . GLU A 1 156 ? -5.309 15.237 -13.280 1.00 88.75 156 GLU A C 1
ATOM 1298 O O . GLU A 1 156 ? -5.970 16.274 -13.255 1.00 88.75 156 GLU A O 1
ATOM 1303 N N . GLU A 1 157 ? -5.901 14.039 -13.300 1.00 90.81 157 GLU A N 1
ATOM 1304 C CA . GLU A 1 157 ? -7.348 13.806 -13.347 1.00 90.81 157 GLU A CA 1
ATOM 1305 C C . GLU A 1 157 ? -7.903 13.348 -11.990 1.00 90.81 157 GLU A C 1
ATOM 1307 O O . GLU A 1 157 ? -7.220 12.692 -11.203 1.00 90.81 157 GLU A O 1
ATOM 1312 N N . GLU A 1 158 ? -9.177 13.642 -11.712 1.00 88.25 158 GLU A N 1
ATOM 1313 C CA . GLU A 1 158 ? -9.860 13.159 -10.506 1.00 88.25 158 GLU A CA 1
ATOM 1314 C C . GLU A 1 158 ? -10.400 11.735 -10.702 1.00 88.25 158 GLU A C 1
ATOM 1316 O O . GLU A 1 158 ? -11.191 11.463 -11.609 1.00 88.25 158 GLU A O 1
ATOM 1321 N N . PHE A 1 159 ? -10.039 10.827 -9.793 1.00 87.12 159 PHE A N 1
ATOM 1322 C CA . PHE A 1 159 ? -10.553 9.463 -9.781 1.00 87.12 159 PHE A CA 1
ATOM 1323 C C . PHE A 1 159 ? -11.752 9.348 -8.829 1.00 87.12 159 PHE A C 1
ATOM 1325 O O . PHE A 1 159 ? -11.603 9.298 -7.609 1.00 87.12 159 PHE A O 1
ATOM 1332 N N . SER A 1 160 ? -12.965 9.283 -9.382 1.00 81.06 160 SER A N 1
ATOM 1333 C CA . SER A 1 160 ? -14.220 9.307 -8.606 1.00 81.06 160 SER A CA 1
ATOM 1334 C C . SER A 1 160 ? -14.895 7.942 -8.422 1.00 81.06 160 SER A C 1
ATOM 1336 O O . SER A 1 160 ? -15.895 7.841 -7.709 1.00 81.06 160 SER A O 1
ATOM 1338 N N . ALA A 1 161 ? -14.372 6.873 -9.028 1.00 80.06 161 ALA A N 1
ATOM 1339 C CA . ALA A 1 161 ? -14.978 5.550 -8.912 1.00 80.06 161 ALA A CA 1
ATOM 1340 C C . ALA A 1 161 ? -14.791 4.966 -7.500 1.00 80.06 161 ALA A C 1
ATOM 1342 O O . ALA A 1 161 ? -13.700 5.000 -6.927 1.00 80.06 161 ALA A O 1
ATOM 1343 N N . SER A 1 162 ? -15.856 4.385 -6.944 1.00 77.69 162 SER A N 1
ATOM 1344 C CA . SER A 1 162 ? -15.729 3.521 -5.769 1.00 77.69 162 SER A CA 1
ATOM 1345 C C . SER A 1 162 ? -15.132 2.189 -6.203 1.00 77.69 162 SER A C 1
ATOM 1347 O O . SER A 1 162 ? -15.582 1.590 -7.183 1.00 77.69 162 SER A O 1
ATOM 1349 N N . ILE A 1 163 ? -14.107 1.739 -5.484 1.00 78.25 163 ILE A N 1
ATOM 1350 C CA . ILE A 1 163 ? -13.463 0.467 -5.769 1.00 78.25 163 ILE A CA 1
ATOM 1351 C C . ILE A 1 163 ? -14.078 -0.582 -4.852 1.00 78.25 163 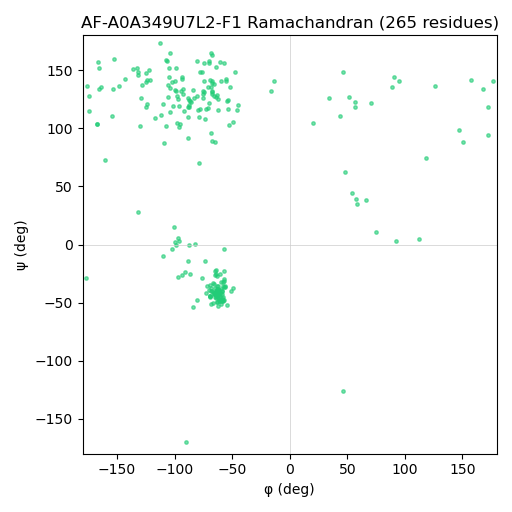ILE A C 1
ATOM 1353 O O . ILE A 1 163 ? -13.765 -0.651 -3.663 1.00 78.25 163 ILE A O 1
ATOM 1357 N N . TYR A 1 164 ? -14.982 -1.366 -5.436 1.00 62.06 164 TYR A N 1
ATOM 1358 C CA . TYR A 1 164 ? -15.652 -2.489 -4.795 1.00 62.06 164 TYR A CA 1
ATOM 1359 C C . TYR A 1 164 ? -15.151 -3.793 -5.411 1.00 62.06 164 TYR A C 1
ATOM 1361 O O . TYR A 1 164 ? -15.309 -4.014 -6.615 1.00 62.06 164 TYR A O 1
ATOM 1369 N N . PHE A 1 165 ? -14.579 -4.675 -4.592 1.00 59.00 165 PHE A N 1
ATOM 1370 C CA . PHE A 1 165 ? -14.217 -6.022 -5.024 1.00 59.00 165 PHE A CA 1
ATOM 1371 C C . PHE A 1 165 ? -15.102 -7.052 -4.311 1.00 59.00 165 PHE A C 1
ATOM 1373 O O . PHE A 1 165 ? -14.950 -7.257 -3.105 1.00 59.00 165 PHE A O 1
ATOM 1380 N N . PRO A 1 166 ? -16.005 -7.742 -5.035 1.00 45.44 166 PRO A N 1
ATOM 1381 C CA . PRO A 1 166 ? -16.800 -8.824 -4.467 1.00 45.44 166 PRO A CA 1
ATOM 1382 C C . PRO A 1 166 ? -15.868 -10.004 -4.159 1.00 45.44 166 PRO A C 1
ATOM 1384 O O . PRO A 1 166 ? -15.500 -10.780 -5.039 1.00 45.44 166 PRO A O 1
ATOM 1387 N N . GLY A 1 167 ? -15.420 -10.094 -2.912 1.00 46.88 167 GLY A N 1
ATOM 1388 C CA . GLY A 1 167 ? -14.429 -11.071 -2.452 1.00 46.88 167 GLY A CA 1
ATOM 1389 C C . GLY A 1 167 ? -14.175 -10.978 -0.949 1.00 46.88 167 GLY A C 1
ATOM 1390 O O . GLY A 1 167 ? -13.943 -11.996 -0.300 1.00 46.88 167 GLY A O 1
ATOM 1391 N N . ALA A 1 168 ? -14.336 -9.788 -0.370 1.00 42.25 168 ALA A N 1
ATOM 1392 C CA . ALA A 1 168 ? -14.709 -9.651 1.026 1.00 42.25 168 ALA A CA 1
ATOM 1393 C C . ALA A 1 168 ? -16.121 -10.224 1.162 1.00 42.25 168 ALA A C 1
ATOM 1395 O O . ALA A 1 168 ? -16.997 -9.836 0.387 1.00 42.25 168 ALA A O 1
ATOM 1396 N N . ALA A 1 169 ? -16.359 -11.154 2.090 1.00 38.38 169 ALA A N 1
ATOM 1397 C CA . ALA A 1 169 ? -17.721 -11.537 2.443 1.00 38.38 169 ALA A CA 1
ATOM 1398 C C . ALA A 1 169 ? -18.532 -10.248 2.623 1.00 38.38 169 ALA A C 1
ATOM 1400 O O . ALA A 1 169 ? -18.172 -9.410 3.455 1.00 38.38 169 ALA A O 1
ATOM 1401 N N . ALA A 1 170 ? -19.540 -10.045 1.771 1.00 38.66 170 ALA A N 1
ATOM 1402 C CA . ALA A 1 170 ? -20.390 -8.874 1.868 1.00 38.66 170 ALA A CA 1
ATOM 1403 C C . ALA A 1 170 ? -20.893 -8.799 3.317 1.00 38.66 170 ALA A C 1
ATOM 1405 O O . ALA A 1 170 ? -21.278 -9.845 3.853 1.00 38.66 170 ALA A O 1
ATOM 1406 N N . PRO A 1 171 ? -20.895 -7.627 3.978 1.00 41.06 171 PRO A N 1
ATOM 1407 C CA . PRO A 1 171 ? -21.714 -7.500 5.169 1.00 41.06 171 PRO A CA 1
ATOM 1408 C C . PRO A 1 171 ? -23.117 -7.924 4.741 1.00 41.06 171 PRO A C 1
ATOM 1410 O O . PRO A 1 171 ? -23.624 -7.422 3.733 1.00 41.06 171 PRO A O 1
ATOM 1413 N N . GLU A 1 172 ? -23.699 -8.906 5.431 1.00 37.84 172 GLU A N 1
ATOM 1414 C CA . GLU A 1 172 ? -25.113 -9.204 5.270 1.00 37.84 172 GLU A CA 1
ATOM 1415 C C . GLU A 1 172 ? -25.837 -7.878 5.479 1.00 37.84 172 GLU A C 1
ATOM 1417 O O . GLU A 1 172 ? -25.926 -7.365 6.595 1.00 37.84 172 GLU A O 1
ATOM 1422 N N . LEU A 1 173 ? -26.272 -7.260 4.378 1.00 38.72 173 LEU A N 1
ATOM 1423 C CA . LEU A 1 173 ? -27.183 -6.139 4.455 1.00 38.72 173 LEU A CA 1
ATOM 1424 C C . LEU A 1 173 ? -28.350 -6.670 5.284 1.00 38.72 173 LEU A C 1
ATOM 1426 O O . LEU A 1 173 ? -28.906 -7.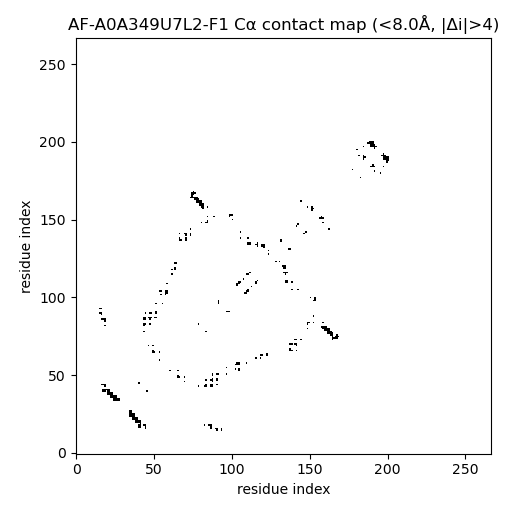706 4.898 1.00 38.72 173 LEU A O 1
ATOM 1430 N N . PRO A 1 174 ? -28.719 -6.033 6.411 1.00 41.56 174 PRO A N 1
ATOM 1431 C CA . PRO A 1 174 ? -29.932 -6.422 7.095 1.00 41.56 174 PRO A CA 1
ATOM 1432 C C . PRO A 1 174 ? -31.033 -6.361 6.042 1.00 41.56 174 PRO A C 1
ATOM 1434 O O . PRO A 1 174 ? -31.262 -5.310 5.433 1.00 41.56 174 PRO A O 1
ATOM 1437 N N . GLY A 1 175 ? -31.628 -7.527 5.762 1.00 43.00 175 GLY A N 1
ATOM 1438 C CA . GLY A 1 175 ? -32.704 -7.651 4.792 1.00 43.00 175 GLY A CA 1
ATOM 1439 C C . GLY A 1 175 ? -33.738 -6.557 5.056 1.00 43.00 175 GLY A C 1
ATOM 1440 O O . GLY A 1 175 ? -33.876 -6.131 6.209 1.00 43.00 175 GLY A O 1
ATOM 1441 N N . PRO A 1 176 ? -34.420 -6.054 4.010 1.00 37.97 176 PRO A N 1
ATOM 1442 C CA . PRO A 1 176 ? -35.292 -4.893 4.127 1.00 37.97 176 PRO A CA 1
ATOM 1443 C C . PRO A 1 176 ? -36.158 -5.045 5.374 1.00 37.97 176 PRO A C 1
ATOM 1445 O O . PRO A 1 176 ? -36.857 -6.048 5.514 1.00 37.97 176 PRO A O 1
ATOM 1448 N N . GLN A 1 177 ? -36.051 -4.097 6.312 1.00 45.69 177 GLN A N 1
ATOM 1449 C CA . GLN A 1 177 ? -36.844 -4.103 7.539 1.00 45.69 177 GLN A CA 1
ATOM 1450 C C . GLN A 1 177 ? -38.309 -3.934 7.137 1.00 45.69 177 GLN A C 1
ATOM 1452 O O . GLN A 1 177 ? -38.824 -2.823 7.002 1.00 45.69 177 GLN A O 1
ATOM 1457 N N . LEU A 1 178 ? -38.961 -5.064 6.869 1.00 47.47 178 LEU A N 1
ATOM 1458 C CA . LEU A 1 178 ? -40.359 -5.127 6.494 1.00 47.47 178 LEU A CA 1
ATOM 1459 C C . LEU A 1 178 ? -41.163 -4.577 7.667 1.00 47.47 178 LEU A C 1
ATOM 1461 O O . LEU A 1 178 ? -41.036 -5.052 8.805 1.00 47.47 178 LEU A O 1
ATOM 1465 N N . ARG A 1 179 ? -41.997 -3.571 7.385 1.00 45.56 179 ARG A N 1
ATOM 1466 C CA . ARG A 1 179 ? -42.958 -3.047 8.363 1.00 45.56 179 ARG A CA 1
ATOM 1467 C C . ARG A 1 179 ? -43.868 -4.196 8.828 1.00 45.56 179 ARG A C 1
ATOM 1469 O O . ARG A 1 179 ? -44.053 -5.148 8.068 1.00 45.56 179 ARG A O 1
ATOM 1476 N N . PRO A 1 180 ? -44.486 -4.133 10.020 1.00 53.88 180 PRO A N 1
ATOM 1477 C CA . PRO A 1 180 ? -45.358 -5.204 10.517 1.00 53.88 180 PRO A CA 1
ATOM 1478 C C . PRO A 1 180 ? -46.420 -5.662 9.501 1.00 53.88 180 PRO A C 1
ATOM 1480 O O . PRO A 1 180 ? -46.639 -6.857 9.338 1.00 53.88 180 PRO A O 1
ATOM 1483 N N . SER A 1 181 ? -46.979 -4.731 8.720 1.00 49.56 181 SER A N 1
ATOM 1484 C CA . SER A 1 181 ? -47.935 -5.021 7.640 1.00 49.56 181 SER A CA 1
ATOM 1485 C C . SER A 1 181 ? -47.359 -5.841 6.477 1.00 49.56 181 SER A C 1
ATOM 1487 O O . SER A 1 181 ? -48.094 -6.550 5.800 1.00 49.56 181 SER A O 1
ATOM 1489 N N . GLN A 1 182 ? -46.048 -5.779 6.243 1.00 49.00 182 GLN A N 1
ATOM 1490 C CA . GLN A 1 182 ? -45.354 -6.521 5.189 1.00 49.00 182 GLN A CA 1
ATOM 1491 C C . GLN A 1 182 ? -44.836 -7.887 5.671 1.00 49.00 182 GLN A C 1
ATOM 1493 O O . GLN A 1 182 ? -44.676 -8.793 4.856 1.00 49.00 182 GLN A O 1
ATOM 1498 N N . ARG A 1 183 ? -44.619 -8.065 6.986 1.00 54.69 183 ARG A N 1
ATOM 1499 C CA . ARG A 1 183 ? -44.238 -9.364 7.579 1.00 54.69 183 ARG A CA 1
ATOM 1500 C C . ARG A 1 183 ? -45.363 -10.398 7.469 1.00 54.69 183 ARG A C 1
ATOM 1502 O O . ARG A 1 183 ? -45.084 -11.572 7.251 1.00 54.69 183 ARG A O 1
ATOM 1509 N N . VAL A 1 184 ? -46.618 -9.949 7.542 1.00 54.84 184 VAL A N 1
ATOM 1510 C CA . VAL A 1 184 ? -47.804 -10.812 7.408 1.00 54.84 184 VAL A CA 1
ATOM 1511 C C . VAL A 1 184 ? -47.962 -11.345 5.976 1.00 54.84 184 VAL A C 1
ATOM 1513 O O . VAL A 1 184 ? -48.163 -12.544 5.808 1.00 54.84 184 VAL A O 1
ATOM 1516 N N . CYS A 1 185 ? -47.798 -10.513 4.934 1.00 45.25 185 CYS A N 1
ATOM 1517 C CA . CYS A 1 185 ? -47.893 -11.004 3.548 1.00 45.25 185 CYS A CA 1
ATOM 1518 C C . CYS A 1 185 ? -46.707 -11.926 3.173 1.00 45.25 185 CYS A C 1
ATOM 1520 O O . CYS A 1 185 ? -46.902 -12.901 2.451 1.00 45.25 185 CYS A O 1
ATOM 1522 N N . ALA A 1 186 ? -45.492 -11.669 3.684 1.00 48.31 186 ALA A N 1
ATOM 1523 C CA . ALA A 1 186 ? -44.313 -12.492 3.386 1.00 48.31 186 ALA A CA 1
ATOM 1524 C C . ALA A 1 186 ? -44.400 -13.911 3.984 1.00 48.31 186 ALA A C 1
ATOM 1526 O O . ALA A 1 186 ? -44.071 -14.877 3.298 1.00 48.31 186 ALA A O 1
ATOM 1527 N N . ALA A 1 187 ? -44.906 -14.055 5.217 1.00 54.09 187 ALA A N 1
ATOM 1528 C CA . ALA A 1 187 ? -45.149 -15.363 5.837 1.00 54.09 187 ALA A CA 1
ATOM 1529 C C . ALA A 1 187 ? -46.234 -16.185 5.109 1.00 54.09 187 ALA A C 1
ATOM 1531 O O . ALA A 1 187 ? -46.242 -17.409 5.195 1.00 54.09 187 ALA A O 1
ATOM 1532 N N . ALA A 1 188 ? -47.119 -15.514 4.363 1.00 50.75 188 ALA A N 1
ATOM 1533 C CA . ALA A 1 188 ? -48.190 -16.120 3.573 1.00 50.75 188 ALA A CA 1
ATOM 1534 C C . ALA A 1 188 ? -47.841 -16.319 2.080 1.00 50.75 188 ALA A C 1
ATOM 1536 O O . ALA A 1 188 ? -48.712 -16.701 1.302 1.00 50.75 188 ALA A O 1
ATOM 1537 N N . GLY A 1 189 ? -46.599 -16.044 1.650 1.00 50.84 189 GLY A N 1
ATOM 1538 C CA . GLY A 1 189 ? -46.197 -16.182 0.243 1.00 50.84 189 GLY A CA 1
ATOM 1539 C C . GLY A 1 189 ? -46.898 -15.195 -0.702 1.00 50.84 189 GLY A C 1
ATOM 1540 O O . GLY A 1 189 ? -47.280 -15.566 -1.811 1.00 50.84 189 GLY A O 1
ATOM 1541 N N . ALA A 1 190 ? -47.099 -13.949 -0.262 1.00 54.31 190 ALA A N 1
ATOM 1542 C CA . ALA A 1 190 ? -47.859 -12.924 -0.975 1.00 54.31 190 ALA A CA 1
ATOM 1543 C C . ALA A 1 190 ? -47.127 -11.568 -1.035 1.00 54.31 190 ALA A C 1
ATOM 1545 O O . ALA A 1 190 ? -46.355 -11.215 -0.141 1.00 54.31 190 ALA A O 1
ATOM 1546 N N . PHE A 1 191 ? -47.390 -10.772 -2.077 1.00 42.38 191 PHE A N 1
ATOM 1547 C CA . PHE A 1 191 ? -46.748 -9.462 -2.277 1.00 42.38 191 PHE A CA 1
ATOM 1548 C C . PHE A 1 191 ? -47.581 -8.314 -1.670 1.00 42.38 191 PHE A C 1
ATOM 1550 O O . PHE A 1 191 ? -48.790 -8.263 -1.913 1.00 42.38 191 PHE A O 1
ATOM 1557 N N . PRO A 1 192 ? -46.980 -7.365 -0.921 1.00 46.09 192 PRO A N 1
ATOM 1558 C CA . PRO A 1 192 ? -47.702 -6.199 -0.419 1.00 46.09 192 PRO A CA 1
ATOM 1559 C C . PRO A 1 192 ? -47.776 -5.077 -1.470 1.00 46.09 192 PRO A C 1
ATOM 1561 O O . PRO A 1 192 ? -46.759 -4.675 -2.037 1.00 46.09 192 PRO A O 1
ATOM 1564 N N . LEU A 1 193 ? -48.966 -4.500 -1.672 1.00 51.97 193 LEU A N 1
ATOM 1565 C CA . LEU A 1 193 ? -49.157 -3.239 -2.403 1.00 51.97 193 LEU A CA 1
ATOM 1566 C C . LEU A 1 193 ? -49.423 -2.066 -1.450 1.00 51.97 193 LEU A C 1
ATOM 1568 O O . LEU A 1 193 ? -49.775 -2.239 -0.284 1.00 51.97 193 LEU A O 1
ATOM 1572 N N . ARG A 1 194 ? -49.303 -0.844 -1.986 1.00 44.22 194 ARG A N 1
ATOM 1573 C CA . ARG A 1 194 ? -49.449 0.451 -1.288 1.00 44.22 194 ARG A CA 1
ATOM 1574 C C . ARG A 1 194 ? -50.801 0.675 -0.575 1.00 44.22 194 ARG A C 1
ATOM 1576 O O . ARG A 1 194 ? -50.950 1.701 0.075 1.00 44.22 194 ARG A O 1
ATOM 1583 N N . ALA A 1 195 ? -51.754 -0.254 -0.688 1.00 46.06 195 ALA A N 1
ATOM 1584 C CA . ALA A 1 195 ? -53.128 -0.139 -0.193 1.00 46.06 195 ALA A CA 1
ATOM 1585 C C . ALA A 1 195 ? -53.618 -1.364 0.618 1.00 46.06 195 ALA A C 1
ATOM 1587 O O . ALA A 1 195 ? -54.807 -1.648 0.630 1.00 46.06 195 ALA A O 1
ATOM 1588 N N . GLY A 1 196 ? -52.729 -2.111 1.286 1.00 47.72 196 GLY A N 1
ATOM 1589 C CA . GLY A 1 196 ? -53.139 -3.057 2.343 1.00 47.72 196 GLY A CA 1
ATOM 1590 C C . GLY A 1 196 ? -53.801 -4.375 1.905 1.00 47.72 196 GLY A C 1
ATOM 1591 O O . GLY A 1 196 ? -54.294 -5.101 2.761 1.00 47.72 196 GLY A O 1
ATOM 1592 N N . HIS A 1 197 ? -53.782 -4.724 0.617 1.00 48.62 197 HIS A N 1
ATOM 1593 C CA . HIS A 1 197 ? -54.252 -6.024 0.114 1.00 48.62 197 HIS A CA 1
ATOM 1594 C C . HIS A 1 197 ? -53.065 -6.947 -0.239 1.00 48.62 197 HIS A C 1
ATOM 1596 O O . HIS A 1 197 ? -52.121 -6.492 -0.890 1.00 48.62 197 HIS A O 1
ATOM 1602 N N . CYS A 1 198 ? -53.108 -8.225 0.176 1.00 40.25 198 CYS A N 1
ATOM 1603 C CA . CYS A 1 198 ? -52.133 -9.265 -0.201 1.00 40.25 198 CYS A CA 1
ATOM 1604 C C . CYS A 1 198 ? -52.714 -10.151 -1.331 1.00 40.25 198 CYS A C 1
ATOM 1606 O O . CYS A 1 198 ? -53.887 -10.514 -1.270 1.00 40.25 198 CYS A O 1
ATOM 1608 N N . TYR A 1 199 ? -51.897 -10.551 -2.316 1.00 46.34 199 TYR A N 1
ATOM 1609 C CA . TYR A 1 199 ? -52.267 -11.530 -3.359 1.00 46.34 199 TYR A CA 1
ATOM 1610 C C . TYR A 1 199 ? -51.329 -12.751 -3.353 1.00 46.34 199 TYR A C 1
ATOM 1612 O O . TYR A 1 199 ? -50.124 -12.557 -3.174 1.00 46.34 199 TYR A O 1
ATOM 1620 N N . PRO A 1 200 ? -51.836 -13.979 -3.583 1.00 44.91 200 PRO A N 1
ATOM 1621 C CA . PRO A 1 200 ? -51.026 -15.199 -3.586 1.00 44.91 200 PRO A CA 1
ATOM 1622 C C . PRO A 1 200 ? -50.061 -15.261 -4.782 1.00 44.91 200 PRO A C 1
ATOM 1624 O O . PRO A 1 200 ? -50.416 -14.883 -5.900 1.00 44.91 200 PRO A O 1
ATOM 1627 N N . LEU A 1 201 ? -48.840 -15.760 -4.553 1.00 47.50 201 LEU A N 1
ATOM 1628 C CA . LEU A 1 201 ? -47.878 -16.061 -5.618 1.00 47.50 201 LEU A CA 1
ATOM 1629 C C . LEU A 1 201 ? -48.369 -17.240 -6.489 1.00 47.50 201 LEU A C 1
ATOM 1631 O O . LEU A 1 201 ? -48.859 -18.233 -5.947 1.00 47.50 201 LEU A O 1
ATOM 1635 N N . PRO A 1 202 ? -48.210 -17.187 -7.825 1.00 44.56 202 PRO A N 1
ATOM 1636 C CA . PRO A 1 202 ? -48.500 -18.329 -8.687 1.00 44.56 202 PRO A CA 1
ATOM 1637 C C . PRO A 1 202 ? -47.499 -19.475 -8.433 1.00 44.56 202 PRO A C 1
ATOM 1639 O O . PRO A 1 202 ? -46.302 -19.219 -8.250 1.00 44.56 202 PRO A O 1
ATOM 1642 N N . PRO A 1 203 ? -47.944 -20.744 -8.436 1.00 36.56 203 PRO A N 1
ATOM 1643 C CA . PRO A 1 203 ? -47.072 -21.874 -8.140 1.00 36.56 203 PRO A CA 1
ATOM 1644 C C . PRO A 1 203 ? -46.064 -22.100 -9.281 1.00 36.56 203 PRO A C 1
ATOM 1646 O O . PRO A 1 203 ? -46.451 -22.334 -10.422 1.00 36.56 203 PRO A O 1
ATOM 1649 N N . GLY A 1 204 ? -44.763 -22.052 -8.965 1.00 52.25 204 GLY A N 1
ATOM 1650 C CA . GLY A 1 204 ? -43.687 -22.555 -9.838 1.00 52.25 204 GLY A CA 1
ATOM 1651 C C . GLY A 1 204 ? -42.715 -21.540 -10.464 1.00 52.25 204 GLY A C 1
ATOM 1652 O O . GLY A 1 204 ? -41.844 -21.949 -11.229 1.00 52.25 204 GLY A O 1
ATOM 1653 N N . GLY A 1 205 ? -42.787 -20.243 -10.155 1.00 35.38 205 GLY A N 1
ATOM 1654 C CA . GLY A 1 205 ? -41.872 -19.242 -10.730 1.00 35.38 205 GLY A CA 1
ATOM 1655 C C . GLY A 1 205 ? -40.570 -19.055 -9.938 1.00 35.38 205 GLY A C 1
ATOM 1656 O O . GLY A 1 205 ? -40.585 -18.469 -8.859 1.00 35.38 205 GLY A O 1
ATOM 1657 N N . LYS A 1 206 ? -39.424 -19.492 -10.478 1.00 36.59 206 LYS A N 1
ATOM 1658 C CA . LYS A 1 206 ? -38.094 -19.097 -9.973 1.00 36.59 206 LYS A CA 1
ATOM 1659 C C . LYS A 1 206 ? -37.870 -17.602 -10.242 1.00 36.59 206 LYS A C 1
ATOM 1661 O O . LYS A 1 206 ? -38.047 -17.154 -11.371 1.00 36.59 206 LYS A O 1
ATOM 1666 N N . LEU A 1 207 ? -37.427 -16.847 -9.233 1.00 36.12 207 LEU A N 1
ATOM 1667 C CA . LEU A 1 207 ? -36.937 -15.473 -9.398 1.00 36.12 207 LEU A CA 1
ATOM 1668 C C . LEU A 1 207 ? -35.626 -15.482 -10.201 1.00 36.12 207 LEU A C 1
ATOM 1670 O O . LEU A 1 207 ? -34.533 -15.554 -9.643 1.00 36.12 207 LEU A O 1
ATOM 1674 N N . THR A 1 208 ? -35.718 -15.405 -11.526 1.00 33.69 208 THR A N 1
ATOM 1675 C CA . THR A 1 208 ? -34.585 -15.006 -12.363 1.00 33.69 208 THR A CA 1
ATOM 1676 C C . THR A 1 208 ? -34.546 -13.486 -12.444 1.00 33.69 208 THR A C 1
ATOM 1678 O O . THR A 1 208 ? -35.517 -12.851 -12.849 1.00 33.69 208 THR A O 1
ATOM 1681 N N . ARG A 1 209 ? -33.408 -12.913 -12.035 1.00 39.19 209 ARG A N 1
ATOM 1682 C CA . ARG A 1 209 ? -33.069 -11.490 -12.152 1.00 39.19 209 ARG A CA 1
ATOM 1683 C C . ARG A 1 209 ? -33.327 -10.975 -13.568 1.00 39.19 209 ARG A C 1
ATOM 1685 O O . ARG A 1 209 ? -32.520 -11.204 -14.462 1.00 39.19 209 ARG A O 1
ATOM 1692 N N . GLN A 1 210 ? -34.389 -10.208 -13.734 1.00 34.59 210 GLN A N 1
ATOM 1693 C CA . GLN A 1 210 ? -34.506 -9.182 -14.760 1.00 34.59 210 GLN A CA 1
ATOM 1694 C C . GLN A 1 210 ? -35.720 -8.353 -14.383 1.00 34.59 210 GLN A C 1
ATOM 1696 O O . GLN A 1 210 ? -36.822 -8.851 -14.514 1.00 34.59 210 GLN A O 1
ATOM 1701 N N . PHE A 1 211 ? -35.510 -7.163 -13.828 1.00 27.59 211 PHE A N 1
ATOM 1702 C CA . PHE A 1 211 ? -36.354 -5.974 -13.983 1.00 27.59 211 PHE A CA 1
ATOM 1703 C C . PHE A 1 211 ? -35.838 -4.913 -13.010 1.00 27.59 211 PHE A C 1
ATOM 1705 O O . PHE A 1 211 ? -36.176 -4.929 -11.838 1.00 27.59 211 PHE A O 1
ATOM 1712 N N . ASP A 1 212 ? -34.972 -4.038 -13.519 1.00 29.19 212 ASP A N 1
ATOM 1713 C CA . ASP A 1 212 ? -34.905 -2.633 -13.106 1.00 29.19 212 ASP A CA 1
ATOM 1714 C C . ASP A 1 212 ? -34.180 -1.842 -14.205 1.00 29.19 212 ASP A C 1
ATOM 1716 O O . ASP A 1 212 ? -33.022 -1.443 -14.111 1.00 29.19 212 ASP A O 1
ATOM 1720 N N . GLN A 1 213 ? -34.891 -1.656 -15.318 1.00 31.98 213 GLN A N 1
ATOM 1721 C CA . GLN A 1 213 ? -34.761 -0.447 -16.120 1.00 31.98 213 GLN A CA 1
ATOM 1722 C C . GLN A 1 213 ? -36.038 0.365 -15.906 1.00 31.98 213 GLN A C 1
ATOM 1724 O O . GLN A 1 213 ? -37.063 0.037 -16.496 1.00 31.98 213 GLN A O 1
ATOM 1729 N N . ALA A 1 214 ? -35.981 1.413 -15.081 1.00 28.78 214 ALA A N 1
ATOM 1730 C CA . ALA A 1 214 ? -36.856 2.581 -15.206 1.00 28.78 214 ALA A CA 1
ATOM 1731 C C . ALA A 1 214 ? -36.359 3.743 -14.327 1.00 28.78 214 ALA A C 1
ATOM 1733 O O . ALA A 1 214 ? -36.559 3.770 -13.116 1.00 28.78 214 ALA A O 1
ATOM 1734 N N . TRP A 1 215 ? -35.740 4.732 -14.975 1.00 27.95 215 TRP A N 1
ATOM 1735 C CA . TRP A 1 215 ? -35.500 6.078 -14.445 1.00 27.95 215 TRP A CA 1
ATOM 1736 C C . TRP A 1 215 ? -36.807 6.909 -14.437 1.00 27.95 215 TRP A C 1
ATOM 1738 O O . TRP A 1 215 ? -37.704 6.619 -15.238 1.00 27.95 215 TRP A O 1
ATOM 1748 N N . PRO A 1 216 ? -36.959 7.949 -13.585 1.00 35.28 216 PRO A N 1
ATOM 1749 C CA . PRO A 1 216 ? -38.236 8.625 -13.385 1.00 35.28 216 PRO A CA 1
ATOM 1750 C C . PRO A 1 216 ? -38.635 9.614 -14.488 1.00 35.28 216 PRO A C 1
ATOM 1752 O O . PRO A 1 216 ? -37.828 10.329 -15.077 1.00 35.28 216 PRO A O 1
ATOM 1755 N N . ALA A 1 217 ? -39.954 9.673 -14.653 1.00 29.52 217 ALA A N 1
ATOM 1756 C CA . ALA A 1 217 ? -40.805 10.705 -15.228 1.00 29.52 217 ALA A CA 1
ATOM 1757 C C . ALA A 1 217 ? -40.229 12.127 -15.411 1.00 29.52 217 ALA A C 1
ATOM 1759 O O . ALA A 1 217 ? -39.867 12.801 -14.452 1.00 29.52 217 ALA A O 1
ATOM 1760 N N . CYS A 1 218 ? -40.433 12.676 -16.613 1.00 27.27 218 CYS A N 1
ATOM 1761 C CA . CYS A 1 218 ? -40.776 14.087 -16.781 1.00 27.27 218 CYS A CA 1
ATOM 1762 C C . CYS A 1 218 ? -42.000 14.192 -17.706 1.00 27.27 218 CYS A C 1
ATOM 1764 O O . CYS A 1 218 ? -41.915 14.003 -18.918 1.00 27.27 218 CYS A O 1
ATOM 1766 N N . ARG A 1 219 ? -43.179 14.422 -17.113 1.00 33.25 219 ARG A N 1
ATOM 1767 C CA . ARG A 1 219 ? -44.431 14.688 -17.836 1.00 33.25 219 ARG A CA 1
ATOM 1768 C C . ARG A 1 219 ? -44.463 16.156 -18.258 1.00 33.25 219 ARG A C 1
ATOM 1770 O O . ARG A 1 219 ? -44.448 17.029 -17.397 1.00 33.25 219 ARG A O 1
ATOM 1777 N N . ARG A 1 220 ? -44.702 16.431 -19.542 1.00 32.75 220 ARG A N 1
ATOM 1778 C CA . ARG A 1 220 ? -45.528 17.578 -19.953 1.00 32.75 220 ARG A CA 1
ATOM 1779 C C . ARG A 1 220 ? -46.590 17.113 -20.942 1.00 32.75 220 ARG A C 1
ATOM 1781 O O . ARG A 1 220 ? -46.295 16.462 -21.936 1.00 32.75 220 ARG A O 1
ATOM 1788 N N . ARG A 1 221 ? -47.839 17.435 -20.603 1.00 36.28 221 ARG A N 1
ATOM 1789 C CA . ARG A 1 221 ? -49.034 17.316 -21.444 1.00 36.28 221 ARG A CA 1
ATOM 1790 C C . ARG A 1 221 ? -48.928 18.275 -22.635 1.00 36.28 221 ARG A C 1
ATOM 1792 O O . ARG A 1 221 ? -48.627 19.444 -22.417 1.00 36.28 221 ARG A O 1
ATOM 1799 N N . ALA A 1 222 ? -49.313 17.829 -23.829 1.00 31.20 222 ALA A N 1
ATOM 1800 C CA . ALA A 1 222 ? -49.864 18.692 -24.876 1.00 31.20 222 ALA A CA 1
ATOM 1801 C C . ALA A 1 222 ? -50.877 17.896 -25.727 1.00 31.20 222 ALA A C 1
ATOM 1803 O O . ALA A 1 222 ? -50.668 16.721 -26.013 1.00 31.20 222 ALA A O 1
ATOM 1804 N N . LYS A 1 223 ? -52.011 18.542 -26.026 1.00 35.81 223 LYS A N 1
ATOM 1805 C CA . LYS A 1 223 ? -53.235 18.036 -26.681 1.00 35.81 223 LYS A CA 1
ATOM 1806 C C . LYS A 1 223 ? -53.033 17.665 -28.170 1.00 35.81 223 LYS A C 1
ATOM 1808 O O . LYS A 1 223 ? -52.071 18.136 -28.773 1.00 35.81 223 LYS A O 1
ATOM 1813 N N . PRO A 1 224 ? -53.947 16.885 -28.786 1.00 35.31 224 PRO A N 1
ATOM 1814 C CA . PRO A 1 224 ? -53.881 16.558 -30.210 1.00 35.31 224 PRO A CA 1
ATOM 1815 C C . PRO A 1 224 ? -54.321 17.753 -31.072 1.00 35.31 224 PRO A C 1
ATOM 1817 O O . PRO A 1 224 ? -55.364 18.349 -30.814 1.00 35.31 224 PRO A O 1
ATOM 1820 N N . GLY A 1 225 ? -53.535 18.078 -32.104 1.00 47.69 225 GLY A N 1
ATOM 1821 C CA . GLY A 1 225 ? -53.898 19.048 -33.149 1.00 47.69 225 GLY A CA 1
ATOM 1822 C C . GLY A 1 225 ? -52.974 20.266 -33.240 1.00 47.69 225 GLY A C 1
ATOM 1823 O O . GLY A 1 225 ? -53.350 21.363 -32.850 1.00 47.69 225 GLY A O 1
ATOM 1824 N N . GLY A 1 226 ? -51.768 20.087 -33.786 1.00 33.81 226 GLY A N 1
ATOM 1825 C CA . GLY A 1 226 ? -50.864 21.189 -34.134 1.00 33.81 226 GLY A CA 1
ATOM 1826 C C . GLY A 1 226 ? -49.483 20.684 -34.552 1.00 33.81 226 GLY A C 1
ATOM 1827 O O . GLY A 1 226 ? -48.807 20.012 -33.781 1.00 33.81 226 GLY A O 1
ATOM 1828 N N . ARG A 1 227 ? -49.067 20.960 -35.795 1.00 37.38 227 ARG A N 1
ATOM 1829 C CA . ARG A 1 227 ? -47.752 20.574 -36.337 1.00 37.38 227 ARG A CA 1
ATOM 1830 C C . ARG A 1 227 ? -46.628 21.343 -35.633 1.00 37.38 227 ARG A C 1
ATOM 1832 O O . ARG A 1 227 ? -46.618 22.566 -35.703 1.00 37.38 227 ARG A O 1
ATOM 1839 N N . SER A 1 228 ? -45.596 20.654 -35.144 1.00 31.53 228 SER A N 1
ATOM 1840 C CA . SER A 1 228 ? -44.239 21.220 -35.124 1.00 31.53 228 SER A CA 1
ATOM 1841 C C . SER A 1 228 ? -43.136 20.147 -35.143 1.00 31.53 228 SER A C 1
ATOM 1843 O O . SER A 1 228 ? -42.930 19.371 -34.220 1.00 31.53 228 SER A O 1
ATOM 1845 N N . ARG A 1 229 ? -42.461 20.123 -36.299 1.00 31.31 229 ARG A N 1
ATOM 1846 C CA . ARG A 1 229 ? -41.087 19.698 -36.624 1.00 31.31 229 ARG A CA 1
ATOM 1847 C C . ARG A 1 229 ? -40.356 18.752 -35.659 1.00 31.31 229 ARG A C 1
ATOM 1849 O O . ARG A 1 229 ? -39.706 19.166 -34.707 1.00 31.31 229 ARG A O 1
ATOM 1856 N N . CYS A 1 230 ? -40.286 17.497 -36.090 1.00 28.42 230 CYS A N 1
ATOM 1857 C CA . CYS A 1 230 ? -39.207 16.572 -35.770 1.00 28.42 230 CYS A CA 1
ATOM 1858 C C . CYS A 1 230 ? -37.927 17.023 -36.514 1.00 28.42 230 CYS A C 1
ATOM 1860 O O . CYS A 1 230 ? -37.930 17.054 -37.746 1.00 28.42 230 CYS A O 1
ATOM 1862 N N . ARG A 1 231 ? -36.844 17.385 -35.809 1.00 33.16 231 ARG A N 1
ATOM 1863 C CA . ARG A 1 231 ? -35.491 17.348 -36.394 1.00 33.16 231 ARG A CA 1
ATOM 1864 C C . ARG A 1 231 ? -34.879 15.982 -36.078 1.00 33.16 231 ARG A C 1
ATOM 1866 O O . ARG A 1 231 ? -34.697 15.623 -34.922 1.00 33.16 231 ARG A O 1
ATOM 1873 N N . SER A 1 232 ? -34.659 15.245 -37.164 1.00 36.97 232 SER A N 1
ATOM 1874 C CA . SER A 1 232 ? -33.666 14.190 -37.407 1.00 36.97 232 SER A CA 1
ATOM 1875 C C . SER A 1 232 ? -32.529 14.085 -36.376 1.00 36.97 232 SER A C 1
ATOM 1877 O O . SER A 1 232 ? -31.951 15.098 -36.009 1.00 36.97 232 SER A O 1
ATOM 1879 N N . GLY A 1 233 ? -32.071 12.906 -35.969 1.00 33.41 233 GLY A N 1
ATOM 1880 C CA . GLY A 1 233 ? -32.336 11.591 -36.528 1.00 33.41 233 GLY A CA 1
ATOM 1881 C C . GLY A 1 233 ? -31.712 10.511 -35.653 1.00 33.41 233 GLY A C 1
ATOM 1882 O O . GLY A 1 233 ? -30.499 10.402 -35.542 1.00 33.41 233 GLY A O 1
ATOM 1883 N N . CYS A 1 234 ? -32.582 9.700 -35.065 1.00 30.41 234 CYS A N 1
ATOM 1884 C CA . CYS A 1 234 ? -32.291 8.348 -34.627 1.00 30.41 234 CYS A CA 1
ATOM 1885 C C . CYS A 1 234 ? -32.890 7.419 -35.692 1.00 30.41 234 CYS A C 1
ATOM 1887 O O . CYS A 1 234 ? -34.086 7.508 -35.970 1.00 30.41 234 CYS A O 1
ATOM 1889 N N . ARG A 1 235 ? -32.054 6.610 -36.348 1.00 32.88 235 ARG A N 1
ATOM 1890 C CA . ARG A 1 235 ? -32.370 5.451 -37.211 1.00 32.88 235 ARG A CA 1
ATOM 1891 C C . ARG A 1 235 ? -31.002 4.864 -37.612 1.00 32.88 235 ARG A C 1
ATOM 1893 O O . ARG A 1 235 ? -30.124 5.630 -37.964 1.00 32.88 235 ARG A O 1
ATOM 1900 N N . ARG A 1 236 ? -30.742 3.560 -37.617 1.00 32.00 236 ARG A N 1
ATOM 1901 C CA . ARG A 1 236 ? -31.593 2.383 -37.447 1.00 32.00 236 ARG A CA 1
ATOM 1902 C C . ARG A 1 236 ? -30.670 1.175 -37.203 1.00 32.00 236 ARG A C 1
ATOM 1904 O O . ARG A 1 236 ? -29.540 1.153 -37.673 1.00 32.00 236 ARG A O 1
ATOM 1911 N N . LEU A 1 237 ? -31.209 0.204 -36.478 1.00 28.53 237 LEU A N 1
ATOM 1912 C CA . LEU A 1 237 ? -30.717 -1.150 -36.229 1.00 28.53 237 LEU A CA 1
ATOM 1913 C C . LEU A 1 237 ? -30.560 -2.023 -37.496 1.00 28.53 237 LEU A C 1
ATOM 1915 O O . LEU A 1 237 ? -31.345 -1.878 -38.432 1.00 28.53 237 LEU A O 1
ATOM 1919 N N . GLN A 1 238 ? -29.681 -3.030 -37.344 1.00 30.11 238 GLN A N 1
ATOM 1920 C CA . GLN A 1 238 ? -29.806 -4.458 -37.722 1.00 30.11 238 GLN A CA 1
ATOM 1921 C C . GLN A 1 238 ? -29.264 -5.019 -39.059 1.00 30.11 238 GLN A C 1
ATOM 1923 O O . GLN A 1 238 ? -29.496 -4.463 -40.127 1.00 30.11 238 GLN A O 1
ATOM 1928 N N . SER A 1 239 ? -28.708 -6.246 -38.906 1.00 27.59 239 SER A N 1
ATOM 1929 C CA . SER A 1 239 ? -28.463 -7.346 -39.882 1.00 27.59 239 SER A CA 1
ATOM 1930 C C . SER A 1 239 ? -27.109 -7.287 -40.616 1.00 27.59 239 SER A C 1
ATOM 1932 O O . SER A 1 239 ? -26.722 -6.208 -41.031 1.00 27.59 239 SER A O 1
ATOM 1934 N N . GLN A 1 240 ? -26.283 -8.327 -40.830 1.00 29.80 240 GLN A N 1
ATOM 1935 C CA . GLN A 1 240 ? -26.347 -9.808 -40.878 1.00 29.80 240 GLN A CA 1
ATOM 1936 C C . GLN A 1 240 ? -24.874 -10.323 -40.786 1.00 29.80 240 GLN A C 1
ATOM 1938 O O . GLN A 1 240 ? -23.975 -9.649 -41.271 1.00 29.80 240 GLN A O 1
ATOM 1943 N N . ALA A 1 241 ? -24.532 -11.343 -39.989 1.00 25.06 241 ALA A N 1
ATOM 1944 C CA . ALA A 1 241 ? -24.292 -12.750 -40.373 1.00 25.06 241 ALA A CA 1
ATOM 1945 C C . ALA A 1 241 ? -23.214 -13.048 -41.459 1.00 25.06 241 ALA A C 1
ATOM 1947 O O . ALA A 1 241 ? -23.410 -12.726 -42.621 1.00 25.06 241 ALA A O 1
ATOM 1948 N N . LEU A 1 242 ? -22.178 -13.802 -41.035 1.00 27.69 242 LEU A N 1
ATOM 1949 C CA . LEU A 1 242 ? -21.384 -14.838 -41.743 1.00 27.69 242 LEU A CA 1
ATOM 1950 C C . LEU A 1 242 ? -20.664 -14.506 -43.069 1.00 27.69 242 LEU A C 1
ATOM 1952 O O . LEU A 1 242 ? -21.313 -14.268 -44.075 1.00 27.69 242 LEU A O 1
ATOM 1956 N N . MET A 1 243 ? -19.335 -14.711 -43.099 1.00 27.05 243 MET A N 1
ATOM 1957 C CA . MET A 1 243 ? -18.625 -15.594 -44.056 1.00 27.05 243 MET A CA 1
ATOM 1958 C C . MET A 1 243 ? -17.121 -15.693 -43.716 1.00 27.05 243 MET A C 1
ATOM 1960 O O . MET A 1 243 ? -16.432 -14.688 -43.564 1.00 27.05 243 MET A O 1
ATOM 1964 N N . LEU A 1 244 ? -16.625 -16.931 -43.604 1.00 30.42 244 LEU A N 1
ATOM 1965 C CA . LEU A 1 244 ? -15.204 -17.298 -43.711 1.00 30.42 244 LEU A CA 1
ATOM 1966 C C . LEU A 1 244 ? -14.721 -17.087 -45.159 1.00 30.42 244 LEU A C 1
ATOM 1968 O O . LEU A 1 244 ? -15.538 -17.106 -46.080 1.00 30.42 244 LEU A O 1
ATOM 1972 N N . PRO A 1 245 ? -13.398 -17.076 -45.389 1.00 34.06 245 PRO A N 1
ATOM 1973 C CA . PRO A 1 245 ? -12.895 -18.036 -46.369 1.00 34.06 245 PRO A CA 1
ATOM 1974 C C . PRO A 1 245 ? -11.676 -18.838 -45.899 1.00 34.06 245 PRO A C 1
ATOM 1976 O O . PRO A 1 245 ? -10.829 -18.379 -45.132 1.00 34.06 245 PRO A O 1
ATOM 1979 N N . ALA A 1 246 ? -11.619 -20.066 -46.415 1.00 30.41 246 ALA A N 1
ATOM 1980 C CA . ALA A 1 246 ? -10.479 -20.968 -46.387 1.00 30.41 246 ALA A CA 1
ATOM 1981 C C . ALA A 1 246 ? -9.339 -20.476 -47.301 1.00 30.41 246 ALA A C 1
ATOM 1983 O O . ALA A 1 246 ? -9.546 -19.677 -48.212 1.00 30.41 246 ALA A O 1
ATOM 1984 N N . GLY A 1 247 ? -8.126 -20.948 -47.009 1.00 28.44 247 GLY A N 1
ATOM 1985 C CA . GLY A 1 247 ? -6.873 -20.361 -47.478 1.00 28.44 247 GLY A CA 1
ATOM 1986 C C . GLY A 1 247 ? -6.310 -20.862 -48.807 1.00 28.44 247 GLY A C 1
ATOM 1987 O O . GLY A 1 247 ? -6.910 -21.664 -49.510 1.00 28.44 247 GLY A O 1
ATOM 1988 N N . THR A 1 248 ? -5.068 -20.446 -49.074 1.00 31.77 248 THR A N 1
ATOM 1989 C CA . THR A 1 248 ? -4.165 -21.085 -50.042 1.00 31.77 248 THR A CA 1
ATOM 1990 C C . THR A 1 248 ? -2.703 -20.837 -49.667 1.00 31.77 248 THR A C 1
ATOM 1992 O O . THR A 1 248 ? -2.301 -19.730 -49.324 1.00 31.77 248 THR A O 1
ATOM 1995 N N . LYS A 1 249 ? -1.923 -21.921 -49.727 1.00 32.41 249 LYS A N 1
ATOM 1996 C CA . LYS A 1 249 ? -0.464 -22.027 -49.577 1.00 32.41 249 LYS A CA 1
ATOM 1997 C C . LYS A 1 249 ? 0.280 -21.279 -50.697 1.00 32.41 249 LYS A C 1
ATOM 1999 O O . LYS A 1 249 ? -0.175 -21.356 -51.832 1.00 32.41 249 LYS A O 1
ATOM 2004 N N . ARG A 1 250 ? 1.511 -20.807 -50.437 1.00 31.23 250 ARG A N 1
ATOM 2005 C CA . ARG A 1 250 ? 2.779 -21.402 -50.946 1.0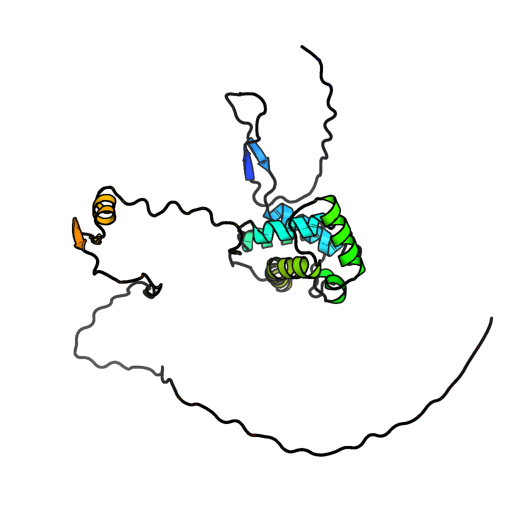0 31.23 250 ARG A CA 1
ATOM 2006 C C . ARG A 1 250 ? 4.000 -20.480 -50.743 1.00 31.23 250 ARG A C 1
ATOM 2008 O O . ARG A 1 250 ? 3.938 -19.314 -51.089 1.00 31.23 250 ARG A O 1
ATOM 2015 N N . THR A 1 251 ? 5.082 -21.106 -50.244 1.00 33.00 251 THR A N 1
ATOM 2016 C CA . THR A 1 251 ? 6.523 -20.969 -50.598 1.00 33.00 251 THR A CA 1
ATOM 2017 C C . THR A 1 251 ? 7.138 -19.563 -50.624 1.00 33.00 251 THR A C 1
ATOM 2019 O O . THR A 1 251 ? 6.667 -18.705 -51.344 1.00 33.00 251 THR A O 1
ATOM 2022 N N . GLY A 1 252 ? 8.240 -19.248 -49.946 1.00 29.17 252 GLY A N 1
ATOM 2023 C CA . GLY A 1 252 ? 9.442 -20.035 -49.664 1.00 29.17 252 GLY A CA 1
ATOM 2024 C C . GLY A 1 252 ? 10.649 -19.208 -50.135 1.00 29.17 252 GLY A C 1
ATOM 2025 O O . GLY A 1 252 ? 10.586 -18.621 -51.208 1.00 29.17 252 GLY A O 1
ATOM 2026 N N . GLY A 1 253 ? 11.727 -19.141 -49.350 1.00 30.77 253 GLY A N 1
ATOM 2027 C CA . GLY A 1 253 ? 12.971 -18.490 -49.777 1.00 30.77 253 GLY A CA 1
ATOM 2028 C C . GLY A 1 253 ? 13.763 -17.885 -48.625 1.00 30.77 253 GLY A C 1
ATOM 2029 O O . GLY A 1 253 ? 13.590 -16.720 -48.290 1.00 30.77 253 GLY A O 1
ATOM 2030 N N . GLY A 1 254 ? 14.631 -18.690 -48.013 1.00 30.80 254 GLY A N 1
ATOM 2031 C CA . GLY A 1 254 ? 15.685 -18.188 -47.140 1.00 30.80 254 GLY A CA 1
ATOM 2032 C C . GLY A 1 254 ? 16.880 -17.681 -47.944 1.00 30.80 254 GLY A C 1
ATOM 2033 O O . GLY A 1 254 ? 17.128 -18.144 -49.054 1.00 30.80 254 GLY A O 1
ATOM 2034 N N . LEU A 1 255 ? 17.683 -16.813 -47.331 1.00 33.41 255 LEU A N 1
ATOM 2035 C CA . LEU A 1 255 ? 19.107 -16.745 -47.622 1.00 33.41 255 LEU A CA 1
ATOM 2036 C C . LEU A 1 255 ? 19.895 -16.459 -46.342 1.00 33.41 255 LEU A C 1
ATOM 2038 O O . LEU A 1 255 ? 19.453 -15.769 -45.429 1.00 33.41 255 LEU A O 1
ATOM 2042 N N . ARG A 1 256 ? 21.051 -17.106 -46.291 1.00 33.91 256 ARG A N 1
ATOM 2043 C CA . ARG A 1 256 ? 21.970 -17.307 -45.175 1.00 33.91 256 ARG A CA 1
ATOM 2044 C C . ARG A 1 256 ? 23.262 -16.530 -45.474 1.00 33.91 256 ARG A C 1
ATOM 2046 O O . ARG A 1 256 ? 23.499 -16.179 -46.626 1.00 33.91 256 ARG A O 1
ATOM 2053 N N . THR A 1 257 ? 24.159 -16.497 -44.480 1.00 35.16 257 THR A N 1
ATOM 2054 C CA . THR A 1 257 ? 25.613 -16.158 -44.519 1.00 35.16 257 THR A CA 1
ATOM 2055 C C . THR A 1 257 ? 25.955 -14.674 -44.292 1.00 35.16 257 THR A C 1
ATOM 2057 O O . THR A 1 257 ? 25.188 -13.823 -44.705 1.00 35.16 257 THR A O 1
ATOM 2060 N N . ARG A 1 258 ? 27.051 -14.256 -43.627 1.00 34.66 258 ARG A N 1
ATOM 2061 C CA . ARG A 1 258 ? 28.295 -14.886 -43.102 1.00 34.66 258 ARG A CA 1
ATOM 2062 C C . ARG A 1 258 ? 28.964 -13.871 -42.129 1.00 34.66 258 ARG A C 1
ATOM 2064 O O . ARG A 1 258 ? 28.921 -12.683 -42.401 1.00 34.66 258 ARG A O 1
ATOM 2071 N N . LYS A 1 259 ? 29.422 -14.281 -40.933 1.00 37.69 259 LYS A N 1
ATOM 2072 C CA . LYS A 1 259 ? 30.830 -14.324 -40.432 1.00 37.69 259 LYS A CA 1
ATOM 2073 C C . LYS A 1 259 ? 31.826 -13.228 -40.879 1.00 37.69 259 LYS A C 1
ATOM 2075 O O . LYS A 1 259 ? 32.146 -13.200 -42.057 1.00 37.69 259 LYS A O 1
ATOM 2080 N N . THR A 1 260 ? 32.446 -12.573 -39.878 1.00 38.81 260 THR A N 1
ATOM 2081 C CA . THR A 1 260 ? 33.898 -12.313 -39.584 1.00 38.81 260 THR A CA 1
ATOM 2082 C C . THR A 1 260 ? 33.943 -11.424 -38.318 1.00 38.81 260 THR A C 1
ATOM 2084 O O . THR A 1 260 ? 33.076 -10.570 -38.211 1.00 38.81 260 THR A O 1
ATOM 2087 N N . GLY A 1 261 ? 34.809 -11.488 -37.298 1.00 36.59 261 GLY A N 1
ATOM 2088 C CA . GLY A 1 261 ? 36.039 -12.213 -36.943 1.00 36.59 261 GLY A CA 1
ATOM 2089 C C . GLY A 1 261 ? 36.799 -11.384 -35.867 1.00 36.59 261 GLY A C 1
ATOM 2090 O O . GLY A 1 261 ? 36.762 -10.172 -35.991 1.00 36.59 261 GLY A O 1
ATOM 2091 N N . GLN A 1 262 ? 37.423 -12.041 -34.860 1.00 40.44 262 GLN A N 1
ATOM 2092 C CA . GLN A 1 262 ? 38.686 -11.721 -34.107 1.00 40.44 262 GLN A CA 1
ATOM 2093 C C . GLN A 1 262 ? 38.957 -10.286 -33.559 1.00 40.44 262 GLN A C 1
ATOM 2095 O O . GLN A 1 262 ? 38.586 -9.311 -34.182 1.00 40.44 262 GLN A O 1
ATOM 2100 N N . GLY A 1 263 ? 39.652 -10.012 -32.440 1.00 38.03 263 GLY A N 1
ATOM 2101 C CA . GLY A 1 263 ? 40.547 -10.730 -31.504 1.00 38.03 263 GLY A CA 1
ATOM 2102 C C . GLY A 1 263 ? 40.733 -9.878 -30.210 1.00 38.03 263 GLY A C 1
ATOM 2103 O O . GLY A 1 263 ? 40.289 -8.740 -30.173 1.00 38.03 263 GLY A O 1
ATOM 2104 N N . ALA A 1 264 ? 41.094 -10.434 -29.046 1.00 44.03 264 ALA A N 1
ATOM 2105 C CA . ALA A 1 264 ? 42.449 -10.681 -28.507 1.00 44.03 264 ALA A CA 1
ATOM 2106 C C . ALA A 1 264 ? 43.266 -9.432 -28.058 1.00 44.03 264 ALA A C 1
ATOM 2108 O O . ALA A 1 264 ? 43.587 -8.577 -28.873 1.00 44.03 264 ALA A O 1
ATOM 2109 N N . GLY A 1 265 ? 43.674 -9.421 -26.774 1.00 44.28 265 GLY A N 1
ATOM 2110 C CA . GLY A 1 265 ? 44.653 -8.525 -26.109 1.00 44.28 265 GLY A CA 1
ATOM 2111 C C . GLY A 1 265 ? 44.226 -8.292 -24.647 1.00 44.28 265 GLY A C 1
ATOM 2112 O O . GLY A 1 265 ? 43.208 -7.653 -24.435 1.00 44.28 265 GLY A O 1
ATOM 2113 N N . LYS A 1 266 ? 44.739 -8.954 -23.594 1.00 48.88 266 LYS A N 1
ATOM 2114 C CA . LYS A 1 266 ? 46.097 -8.966 -23.003 1.00 48.88 266 LYS A CA 1
ATOM 2115 C C . LYS A 1 266 ? 46.720 -7.569 -22.880 1.00 48.88 266 LYS A C 1
ATOM 2117 O O . LYS A 1 266 ? 47.112 -6.992 -23.888 1.00 48.88 266 LYS A O 1
ATOM 2122 N N . GLY A 1 267 ? 46.840 -7.121 -21.630 1.00 51.38 267 GLY A N 1
ATOM 2123 C CA . GLY A 1 267 ? 47.457 -5.883 -21.157 1.00 51.38 267 GLY A CA 1
ATOM 2124 C C . GLY A 1 267 ? 47.013 -5.645 -19.728 1.00 51.38 267 GLY A C 1
ATOM 2125 O O . GLY A 1 267 ? 45.888 -5.129 -19.581 1.00 51.38 267 GLY A O 1
#

pLDDT: mean 70.57, std 26.37, range [25.06, 97.0]

Mean predicted aligned error: 18.27 Å

Sequence (267 aa):
MGRVKNRLQIDIGFGDVVIRPKDIEFPVLLKTDQIPVIKAYSLESSIAEKFEAMIRLSLLNSRMKDFYDIYNLSKSKDFEGRVLQEAISQTFQRRKTTIEREQPIFQDPFINSAEKQREWSNYIRRIRVSSPEYFKDVMNQIILFLKPIYDSLCNEEEFSASIYFPGAAAPELPGPQLRPSQRVCAAAGAFPLRAGHCYPLPPGGKLTRQFDQAWPACRRRAKPGGRSRCRSGCRRLQSQALMLPAGTKRTGGGLRTRKTGQGAGKG

Foldseek 3Di:
DDDDDDDDDDDDDDQQDAQPWDWDFDDDPDDDPDTDIDTHGDLLLLLLLLVLLCQVCALVDLPLVSLVSLLVCLQAHKDQLQSSLVSNVRRCVSVVPDQDPDGNCLDPCNLVPPVNLVSNCVVCVVVVDDDDSGSNVSSVSSCVRCVVSSVCVVVVHGDGDIRDHPRNPPPPPPPPPQDPLQVVLVVVCWGDDPPSDTDHDDPDDDDDDDDDDDDDDDDDDDDPDDDDDDDDDDDDDDDDDDDDDDDDDDDDDDDDDDDDDDDDDDD

Radius of gyration: 31.21 Å; Cα contacts (8 Å, |Δi|>4): 212; chains: 1; bounding box: 102×44×95 Å